Protein AF-A0A7S2YGN3-F1 (afdb_monomer)

Structure (mmCIF, N/CA/C/O backbone):
data_AF-A0A7S2YGN3-F1
#
_entry.id   AF-A0A7S2YGN3-F1
#
loop_
_atom_site.group_PDB
_atom_site.id
_atom_site.type_symbol
_atom_site.label_atom_id
_atom_site.label_alt_id
_atom_site.label_comp_id
_atom_site.label_asym_id
_atom_site.label_entity_id
_atom_site.label_seq_id
_atom_site.pdbx_PDB_ins_code
_atom_site.Cartn_x
_atom_site.Cartn_y
_atom_site.Cartn_z
_atom_site.occupancy
_atom_site.B_iso_or_equiv
_atom_site.auth_seq_id
_atom_site.auth_comp_id
_atom_site.auth_asym_id
_atom_site.auth_atom_id
_atom_site.pdbx_PDB_model_num
ATOM 1 N N . VAL A 1 1 ? -12.348 -3.917 -20.547 1.00 49.69 1 VAL A N 1
ATOM 2 C CA . VAL A 1 1 ? -13.803 -4.198 -20.369 1.00 49.69 1 VAL A CA 1
ATOM 3 C C . VAL A 1 1 ? -14.104 -5.498 -19.612 1.00 49.69 1 VAL A C 1
ATOM 5 O O . VAL A 1 1 ? -14.433 -5.389 -18.443 1.00 49.69 1 VAL A O 1
ATOM 8 N N . ARG A 1 2 ? -13.966 -6.714 -20.187 1.00 57.09 2 ARG A N 1
ATOM 9 C CA . ARG A 1 2 ? -14.368 -7.978 -19.503 1.00 57.09 2 ARG A CA 1
ATOM 10 C C . ARG A 1 2 ? -13.635 -8.269 -18.184 1.00 57.09 2 ARG A C 1
ATOM 12 O O . ARG A 1 2 ? -14.202 -8.920 -17.312 1.00 57.09 2 ARG A O 1
ATOM 19 N N . ASP A 1 3 ? -12.397 -7.802 -18.043 1.00 69.62 3 ASP A N 1
ATOM 20 C CA . ASP A 1 3 ? -11.590 -8.072 -16.850 1.00 69.62 3 ASP A CA 1
ATOM 21 C C . ASP A 1 3 ? -11.723 -6.995 -15.769 1.00 69.62 3 ASP A C 1
ATOM 23 O O . ASP A 1 3 ? -11.754 -7.339 -14.598 1.00 69.62 3 ASP A O 1
ATOM 27 N N . GLU A 1 4 ? -11.891 -5.721 -16.130 1.00 72.06 4 GLU A N 1
ATOM 28 C CA . GLU A 1 4 ? -12.180 -4.648 -15.161 1.00 72.06 4 GLU A CA 1
ATOM 29 C C . GLU A 1 4 ? -13.524 -4.868 -14.462 1.00 72.06 4 GLU A C 1
ATOM 31 O O . GLU A 1 4 ? -13.662 -4.622 -13.269 1.00 72.06 4 GLU A O 1
ATOM 36 N N . GLU A 1 5 ? -14.533 -5.330 -15.203 1.00 79.75 5 GLU A N 1
ATOM 37 C CA . GLU A 1 5 ? -15.853 -5.646 -14.653 1.00 79.75 5 GLU A CA 1
ATOM 38 C C . GLU A 1 5 ? -15.791 -6.873 -13.732 1.00 79.75 5 GLU A C 1
ATOM 40 O O . GLU A 1 5 ? -16.399 -6.888 -12.663 1.00 79.75 5 GLU A O 1
ATOM 45 N N . ARG A 1 6 ? -14.972 -7.873 -14.086 1.00 81.19 6 ARG A N 1
ATOM 46 C CA . ARG A 1 6 ? -14.673 -9.008 -13.204 1.00 81.19 6 ARG A CA 1
ATOM 47 C C . ARG A 1 6 ? -13.977 -8.547 -11.925 1.00 81.19 6 ARG A C 1
ATOM 49 O O . ARG A 1 6 ? -14.332 -9.016 -10.848 1.00 81.19 6 ARG A O 1
ATOM 56 N N . ASP A 1 7 ? -13.015 -7.640 -12.038 1.00 81.06 7 ASP A N 1
ATOM 57 C CA . ASP A 1 7 ? -12.242 -7.146 -10.902 1.00 81.06 7 ASP A CA 1
ATOM 58 C C . ASP A 1 7 ? -13.107 -6.300 -9.967 1.00 81.06 7 ASP A C 1
ATOM 60 O O . ASP A 1 7 ? -13.041 -6.497 -8.756 1.00 81.06 7 ASP A O 1
ATOM 64 N N . ARG A 1 8 ? -14.012 -5.480 -10.515 1.00 83.12 8 ARG A N 1
ATOM 65 C CA . ARG A 1 8 ? -15.053 -4.787 -9.739 1.00 83.12 8 ARG A CA 1
ATOM 66 C C . ARG A 1 8 ? -15.981 -5.755 -9.008 1.00 83.12 8 ARG A C 1
ATOM 68 O O . ARG A 1 8 ? -16.170 -5.618 -7.805 1.00 83.12 8 ARG A O 1
ATOM 75 N N . ASN A 1 9 ? -16.480 -6.793 -9.680 1.00 83.31 9 ASN A N 1
ATOM 76 C CA . ASN A 1 9 ? -17.343 -7.796 -9.041 1.00 83.31 9 ASN A CA 1
ATOM 77 C C . ASN A 1 9 ? -16.625 -8.552 -7.909 1.00 83.31 9 ASN A C 1
ATOM 79 O O . ASN A 1 9 ? -17.217 -8.831 -6.86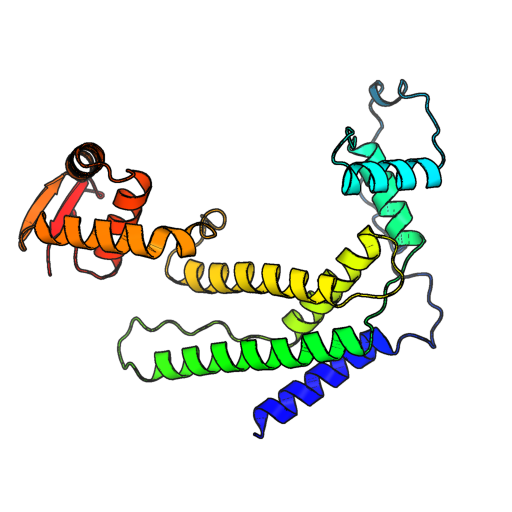6 1.00 83.31 9 ASN A O 1
ATOM 83 N N . ILE A 1 10 ? -15.337 -8.861 -8.088 1.00 84.00 10 ILE A N 1
ATOM 84 C CA . ILE A 1 10 ? -14.506 -9.461 -7.037 1.00 84.00 10 ILE A CA 1
ATOM 85 C C . ILE A 1 10 ? -14.358 -8.490 -5.862 1.00 84.00 10 ILE A C 1
ATOM 87 O O . ILE A 1 10 ? -14.531 -8.898 -4.713 1.00 84.00 10 ILE A O 1
ATOM 91 N N . CYS A 1 11 ? -14.067 -7.217 -6.133 1.00 80.25 11 CYS A N 1
ATOM 92 C CA . CYS A 1 11 ? -13.947 -6.195 -5.101 1.00 80.25 11 CYS A CA 1
ATOM 93 C C . CYS A 1 11 ? -15.247 -6.039 -4.311 1.00 80.25 11 CYS A C 1
ATOM 95 O O . CYS A 1 11 ? -15.213 -6.100 -3.085 1.00 80.25 11 CYS A O 1
ATOM 97 N N . GLN A 1 12 ? -16.387 -5.929 -4.992 1.00 82.88 12 GLN A N 1
ATOM 98 C CA . GLN A 1 12 ? -17.700 -5.856 -4.351 1.00 82.88 12 GLN A CA 1
ATOM 99 C C . GLN A 1 12 ? -17.977 -7.077 -3.473 1.00 82.88 12 GLN A C 1
ATOM 101 O O . GLN A 1 12 ? -18.475 -6.928 -2.359 1.00 82.88 12 GLN A O 1
ATOM 106 N N . HIS A 1 13 ? -17.604 -8.278 -3.923 1.00 83.75 13 HIS A N 1
ATOM 107 C CA . HIS A 1 13 ? -17.772 -9.491 -3.127 1.00 83.75 13 HIS A CA 1
ATOM 108 C C . HIS A 1 13 ? -16.906 -9.486 -1.859 1.00 83.75 13 HIS A C 1
ATOM 110 O O . HIS A 1 13 ? -17.419 -9.735 -0.768 1.00 83.75 13 HIS A O 1
ATOM 116 N N . VAL A 1 14 ? -15.611 -9.166 -1.976 1.00 81.56 14 VAL A N 1
ATOM 117 C CA . VAL A 1 14 ? -14.704 -9.103 -0.815 1.00 81.56 14 VAL A CA 1
ATOM 118 C C . VAL A 1 14 ? -15.143 -8.012 0.157 1.00 81.56 14 VAL A C 1
ATOM 120 O O . VAL A 1 14 ? -15.263 -8.269 1.352 1.00 81.56 14 VAL A O 1
ATOM 123 N N . MET A 1 15 ? -15.445 -6.811 -0.338 1.00 82.81 15 MET A N 1
ATOM 124 C CA . MET A 1 15 ? -15.899 -5.708 0.509 1.00 82.81 15 MET A CA 1
ATOM 125 C C . MET A 1 15 ? -17.248 -6.017 1.155 1.00 82.81 15 MET A C 1
ATOM 127 O O . MET A 1 15 ? -17.431 -5.709 2.325 1.00 82.81 15 MET A O 1
ATOM 131 N N . GLY A 1 16 ? -18.160 -6.699 0.457 1.00 77.31 16 GLY A N 1
ATOM 132 C CA . GLY A 1 16 ? -19.447 -7.128 1.006 1.00 77.31 16 GLY A CA 1
ATOM 133 C C . GLY A 1 16 ? -19.318 -7.992 2.264 1.00 77.31 16 GLY A C 1
ATOM 134 O O . GLY A 1 16 ? -20.118 -7.847 3.185 1.00 77.31 16 GLY A O 1
ATOM 135 N N . VAL A 1 17 ? -18.274 -8.822 2.368 1.00 81.44 17 VAL A N 1
ATOM 136 C CA . VAL A 1 17 ? -17.986 -9.601 3.589 1.00 81.44 17 VAL A CA 1
ATOM 137 C C . VAL A 1 17 ? -17.579 -8.694 4.756 1.00 81.44 17 VAL A C 1
ATOM 139 O O . VAL A 1 17 ? -17.990 -8.926 5.892 1.00 81.44 17 VAL A O 1
ATOM 142 N N . HIS A 1 18 ? -16.808 -7.644 4.476 1.00 77.88 18 HIS A N 1
ATOM 143 C CA . HIS A 1 18 ? -16.308 -6.699 5.479 1.00 77.88 18 HIS A CA 1
ATOM 144 C C . HIS A 1 18 ? -17.311 -5.585 5.830 1.00 77.88 18 HIS A C 1
ATOM 146 O O . HIS A 1 18 ? -17.265 -5.048 6.935 1.00 77.88 18 HIS A O 1
ATOM 152 N N . MET A 1 19 ? -18.252 -5.279 4.932 1.00 74.94 19 MET A N 1
ATOM 153 C CA . MET A 1 19 ? -19.355 -4.334 5.149 1.00 74.94 19 MET A CA 1
ATOM 154 C C . MET A 1 19 ? -20.587 -5.012 5.781 1.00 74.94 19 MET A C 1
ATOM 156 O O . MET A 1 19 ? -21.269 -4.415 6.607 1.00 74.94 19 MET A O 1
ATOM 160 N N . GLY A 1 20 ? -20.879 -6.270 5.421 1.00 54.53 20 GLY A N 1
ATOM 161 C CA . GLY A 1 20 ? -22.154 -6.948 5.698 1.00 54.53 20 GLY A CA 1
ATOM 162 C C . GLY A 1 20 ? -22.199 -7.892 6.906 1.00 54.53 20 GLY A C 1
ATOM 163 O O . GLY A 1 20 ? -23.225 -8.534 7.131 1.00 54.53 20 GLY A O 1
ATOM 164 N N . ALA A 1 21 ? -21.142 -8.003 7.717 1.00 53.72 21 ALA A N 1
ATOM 165 C CA . ALA A 1 21 ? -21.107 -8.874 8.905 1.00 53.72 21 ALA A CA 1
ATOM 166 C C . ALA A 1 21 ? -21.965 -8.359 10.093 1.00 53.72 21 ALA A C 1
ATOM 168 O O . ALA A 1 21 ? -21.557 -8.449 11.251 1.00 53.72 21 ALA A O 1
ATOM 169 N N . ALA A 1 22 ? -23.145 -7.805 9.806 1.00 43.66 22 ALA A N 1
ATOM 170 C CA . ALA A 1 22 ? -24.072 -7.195 10.756 1.00 43.66 22 ALA A CA 1
ATOM 171 C C . ALA A 1 22 ? -25.071 -8.186 11.399 1.00 43.66 22 ALA A C 1
ATOM 173 O O . ALA A 1 22 ? -25.792 -7.795 12.308 1.00 43.66 22 ALA A O 1
ATOM 174 N N . ALA A 1 23 ? -25.130 -9.459 10.982 1.00 40.12 23 ALA A N 1
ATOM 175 C CA . ALA A 1 23 ? -26.200 -10.376 11.422 1.00 40.12 23 ALA A CA 1
ATOM 176 C C . ALA A 1 23 ? -25.768 -11.556 12.314 1.00 40.12 23 ALA A C 1
ATOM 178 O O . ALA A 1 23 ? -26.623 -12.222 12.892 1.00 40.12 23 ALA A O 1
ATOM 179 N N . ALA A 1 24 ? -24.471 -11.829 12.472 1.00 36.88 24 ALA A N 1
ATOM 180 C CA . ALA A 1 24 ? -24.000 -12.888 13.363 1.00 36.88 24 ALA A CA 1
ATOM 181 C C . ALA A 1 24 ? -23.169 -12.268 14.482 1.00 36.88 24 ALA A C 1
ATOM 183 O O . ALA A 1 24 ? -21.963 -12.062 14.340 1.00 36.88 24 ALA A O 1
ATOM 184 N N . GLY A 1 25 ? -23.835 -11.964 15.597 1.00 40.69 25 GLY A N 1
ATOM 185 C CA . GLY A 1 25 ? -23.165 -11.737 16.868 1.00 40.69 25 GLY A CA 1
ATOM 186 C C . GLY A 1 25 ? -22.276 -12.938 17.170 1.00 40.69 25 GLY A C 1
ATOM 187 O O . GLY A 1 25 ? -22.752 -13.987 17.580 1.00 40.69 25 GLY A O 1
ATOM 188 N N . ASN A 1 26 ? -20.983 -12.797 16.907 1.00 34.47 26 ASN A N 1
ATOM 189 C CA . ASN A 1 26 ? -19.976 -13.761 17.313 1.00 34.47 26 ASN A CA 1
ATOM 190 C C . ASN A 1 26 ? -18.781 -12.989 17.867 1.00 34.47 26 ASN A C 1
ATOM 192 O O . ASN A 1 26 ? -17.671 -13.008 17.327 1.00 34.47 26 ASN A O 1
ATOM 196 N N . PHE A 1 27 ? -19.067 -12.271 18.952 1.00 40.75 27 PHE A N 1
ATOM 197 C CA . PHE A 1 27 ? -18.107 -11.920 19.987 1.00 40.75 27 PHE A CA 1
ATOM 198 C C . PHE A 1 27 ? -17.554 -13.239 20.539 1.00 40.75 27 PHE A C 1
ATOM 200 O O . PHE A 1 27 ? -18.138 -13.761 21.465 1.00 40.75 27 PHE A O 1
ATOM 207 N N . ASP A 1 28 ? -16.586 -13.856 19.844 1.00 37.31 28 ASP A N 1
ATOM 208 C CA . ASP A 1 28 ? -15.757 -14.993 20.300 1.00 37.31 28 ASP A CA 1
ATOM 209 C C . ASP A 1 28 ? -14.989 -15.623 19.120 1.00 37.31 28 ASP A C 1
ATOM 211 O O . ASP A 1 28 ? -15.278 -16.732 18.665 1.00 37.31 28 ASP A O 1
ATOM 215 N N . LYS A 1 29 ? -13.989 -14.922 18.568 1.00 41.06 29 LYS A N 1
ATOM 216 C CA . LYS A 1 29 ? -13.001 -15.555 17.659 1.00 41.06 29 LYS A CA 1
ATOM 217 C C . LYS A 1 29 ? -11.534 -15.257 17.975 1.00 41.06 29 LYS A C 1
ATOM 219 O O . LYS A 1 29 ? -10.667 -15.800 17.303 1.00 41.06 29 LYS A O 1
ATOM 224 N N . TYR A 1 30 ? -11.242 -14.489 19.026 1.00 40.25 30 TYR A N 1
ATOM 225 C CA . TYR A 1 30 ? -9.865 -14.262 19.494 1.00 40.25 30 TYR A CA 1
ATOM 226 C C . TYR A 1 30 ? -9.527 -14.956 20.819 1.00 40.25 30 TYR A C 1
ATOM 228 O O . TYR A 1 30 ? -8.424 -14.780 21.321 1.00 40.25 30 TYR A O 1
ATOM 236 N N . ASN A 1 31 ? -10.427 -15.788 21.350 1.00 41.09 31 ASN A N 1
ATOM 237 C CA . ASN A 1 31 ? -10.162 -16.615 22.526 1.00 41.09 31 ASN A CA 1
ATOM 238 C C . ASN A 1 31 ? -10.137 -18.109 22.162 1.00 41.09 31 ASN A C 1
ATOM 240 O O . ASN A 1 31 ? -10.936 -18.904 22.649 1.00 41.09 31 ASN A O 1
ATOM 244 N N . ARG A 1 32 ? -9.252 -18.497 21.237 1.00 36.19 32 ARG A N 1
ATOM 245 C CA . ARG A 1 32 ? -8.993 -19.913 20.943 1.00 36.19 32 ARG A CA 1
ATOM 246 C C . ARG A 1 32 ? -7.489 -20.185 21.000 1.00 36.19 32 ARG A C 1
ATOM 248 O O . ARG A 1 32 ? -6.811 -20.145 19.985 1.00 36.19 32 ARG A O 1
ATOM 255 N N . ASN A 1 33 ? -7.044 -20.469 22.224 1.00 34.72 33 ASN A N 1
ATOM 256 C CA . ASN A 1 33 ? -5.828 -21.182 22.621 1.00 34.72 33 ASN A CA 1
ATOM 257 C C . ASN A 1 33 ? -4.490 -20.732 22.010 1.00 34.72 33 ASN A C 1
ATOM 259 O O . ASN A 1 33 ? -4.044 -21.279 21.007 1.00 34.72 33 ASN A O 1
ATOM 263 N N . GLU A 1 34 ? -3.759 -19.907 22.760 1.00 35.59 34 GLU A N 1
ATOM 264 C CA . GLU A 1 34 ? -2.297 -20.011 22.840 1.00 35.59 34 GLU A CA 1
ATOM 265 C C . GLU A 1 34 ? -1.917 -20.585 24.207 1.00 35.59 34 GLU A C 1
ATOM 267 O O . GLU A 1 34 ? -1.537 -19.892 25.147 1.00 35.59 34 GLU A O 1
ATOM 272 N N . SER A 1 35 ? -2.023 -21.905 24.324 1.00 39.66 35 SER A N 1
ATOM 273 C CA . SER A 1 35 ? -1.251 -22.662 25.300 1.00 39.66 35 SER A CA 1
ATOM 274 C C . SER A 1 35 ? 0.208 -22.729 24.830 1.00 39.66 35 SER A C 1
ATOM 276 O O . SER A 1 35 ? 0.628 -23.774 24.342 1.00 39.66 35 SER A O 1
ATOM 278 N N . ASN A 1 36 ? 0.959 -21.622 24.909 1.00 35.81 36 ASN A N 1
ATOM 279 C CA . ASN A 1 36 ? 2.411 -21.654 25.123 1.00 35.81 36 ASN A CA 1
ATOM 280 C C . ASN A 1 36 ? 2.981 -20.257 25.409 1.00 35.81 36 ASN A C 1
ATOM 282 O O . ASN A 1 36 ? 2.924 -19.373 24.562 1.00 35.81 36 ASN A O 1
ATOM 286 N N . GLY A 1 37 ? 3.579 -20.088 26.589 1.00 31.33 37 GLY A N 1
ATOM 287 C CA . GLY A 1 37 ? 4.256 -18.856 26.997 1.00 31.33 37 GLY A CA 1
ATOM 288 C C . GLY A 1 37 ? 3.883 -18.411 28.406 1.00 31.33 37 GLY A C 1
ATOM 289 O O . GLY A 1 37 ? 3.420 -17.292 28.599 1.00 31.33 37 GLY A O 1
ATOM 290 N N . HIS A 1 38 ? 4.070 -19.282 29.400 1.00 35.22 38 HIS A N 1
ATOM 291 C CA . HIS A 1 38 ? 4.090 -18.867 30.801 1.00 35.22 38 HIS A CA 1
ATOM 292 C C . HIS A 1 38 ? 5.295 -17.934 31.006 1.00 35.22 38 HIS A C 1
ATOM 294 O O . HIS A 1 38 ? 6.413 -18.383 31.246 1.00 35.22 38 HIS A O 1
ATOM 300 N N . PHE A 1 39 ? 5.081 -16.631 30.822 1.00 42.91 39 PHE A N 1
ATOM 301 C CA . PHE A 1 39 ? 6.058 -15.603 31.152 1.00 42.91 39 PHE A CA 1
ATOM 302 C C . PHE A 1 39 ? 6.006 -15.391 32.666 1.00 42.91 39 PHE A C 1
ATOM 304 O O . PHE A 1 39 ? 5.072 -14.780 33.183 1.00 42.91 39 PHE A O 1
ATOM 311 N N . MET A 1 40 ? 6.983 -15.962 33.371 1.00 29.17 40 MET A N 1
ATOM 312 C CA . MET A 1 40 ? 7.247 -15.636 34.770 1.00 29.17 40 MET A CA 1
ATOM 313 C C . MET A 1 40 ? 7.610 -14.147 34.859 1.00 29.17 40 MET A C 1
ATOM 315 O O . MET A 1 40 ? 8.552 -13.733 34.179 1.00 29.17 40 MET A O 1
ATOM 319 N N . PRO A 1 41 ? 6.898 -13.333 35.656 1.00 38.88 41 PRO A N 1
ATOM 320 C CA . PRO A 1 41 ? 7.303 -11.957 35.891 1.00 38.88 41 PRO A CA 1
ATOM 321 C C . PRO A 1 41 ? 8.621 -11.981 36.667 1.00 38.88 41 PRO A C 1
ATOM 323 O O . PRO A 1 41 ? 8.707 -12.587 37.735 1.00 38.88 41 PRO A O 1
ATOM 326 N N . THR A 1 42 ? 9.659 -11.349 36.131 1.00 46.50 42 THR A N 1
ATOM 327 C CA . THR A 1 42 ? 10.868 -11.055 36.905 1.00 46.50 42 THR A CA 1
ATOM 328 C C . THR A 1 42 ? 10.564 -9.937 37.901 1.00 46.50 42 THR A C 1
ATOM 330 O O . THR A 1 42 ? 9.824 -9.012 37.576 1.00 46.50 42 THR A O 1
ATOM 333 N N . GLU A 1 43 ? 11.166 -9.997 39.090 1.00 40.09 43 GLU A N 1
ATOM 334 C CA . GLU A 1 43 ? 10.907 -9.143 40.268 1.00 40.09 43 GLU A CA 1
ATOM 335 C C . GLU A 1 43 ? 11.027 -7.615 40.052 1.00 40.09 43 GLU A C 1
ATOM 337 O O . GLU A 1 43 ? 10.717 -6.844 40.956 1.00 40.09 43 GLU A O 1
ATOM 342 N N . ASN A 1 44 ? 11.402 -7.149 38.857 1.00 43.31 44 ASN A N 1
ATOM 343 C CA . ASN A 1 44 ? 11.493 -5.728 38.515 1.00 43.31 44 ASN A CA 1
ATOM 344 C C . ASN A 1 44 ? 10.166 -5.077 38.072 1.00 43.31 44 ASN A C 1
ATOM 346 O O . ASN A 1 44 ? 10.118 -3.857 37.937 1.00 43.31 44 ASN A O 1
ATOM 350 N N . ASP A 1 45 ? 9.088 -5.847 37.885 1.00 45.66 45 ASP A N 1
ATOM 351 C CA . ASP A 1 45 ? 7.762 -5.313 37.515 1.00 45.66 45 ASP A CA 1
ATOM 352 C C . ASP A 1 45 ? 6.921 -4.853 38.731 1.00 45.66 45 ASP A C 1
ATOM 354 O O . ASP A 1 45 ? 5.803 -4.362 38.576 1.00 45.66 45 ASP A O 1
ATOM 358 N N . LEU A 1 46 ? 7.438 -5.003 39.958 1.00 43.12 46 LEU A N 1
ATOM 359 C CA . LEU A 1 46 ? 6.700 -4.739 41.202 1.00 43.12 46 LEU A CA 1
ATOM 360 C C . LEU A 1 46 ? 6.737 -3.277 41.680 1.00 43.12 46 LEU A C 1
ATOM 362 O O . LEU A 1 46 ? 6.137 -2.982 42.713 1.00 43.12 46 LEU A O 1
ATOM 366 N N . ASN A 1 47 ? 7.396 -2.361 40.958 1.00 42.84 47 ASN A N 1
ATOM 367 C CA . ASN A 1 47 ? 7.552 -0.973 41.417 1.00 42.84 47 ASN A CA 1
ATOM 368 C C . ASN A 1 47 ? 6.923 0.113 40.529 1.00 42.84 47 ASN A C 1
ATOM 370 O O . ASN A 1 47 ? 7.221 1.285 40.730 1.00 42.84 47 ASN A O 1
ATOM 374 N N . ASP A 1 48 ? 6.020 -0.227 39.606 1.00 45.19 48 ASP A N 1
ATOM 375 C CA . ASP A 1 48 ? 5.207 0.788 38.915 1.00 45.19 48 ASP A CA 1
ATOM 376 C C . ASP A 1 48 ? 3.782 0.795 39.487 1.00 45.19 48 ASP A C 1
ATOM 378 O O . ASP A 1 48 ? 2.809 0.282 38.924 1.00 45.19 48 ASP A O 1
ATOM 382 N N . SER A 1 49 ? 3.688 1.334 40.702 1.00 47.34 49 SER A N 1
ATOM 383 C CA . SER A 1 49 ? 2.452 1.590 41.432 1.00 47.34 49 SER A CA 1
ATOM 384 C C . SER A 1 49 ? 1.687 2.766 40.818 1.00 47.34 49 SER A C 1
ATOM 386 O O . SER A 1 49 ? 1.527 3.831 41.403 1.00 47.34 49 SER A O 1
ATOM 388 N N . ALA A 1 50 ? 1.126 2.545 39.636 1.00 45.16 50 ALA A N 1
ATOM 389 C CA . ALA A 1 50 ? -0.002 3.323 39.150 1.00 45.16 50 ALA A CA 1
ATOM 390 C C . ALA A 1 50 ? -0.924 2.389 38.370 1.00 45.16 50 ALA A C 1
ATOM 392 O O . ALA A 1 50 ? -0.784 2.180 37.165 1.00 45.16 50 ALA A O 1
ATOM 393 N N . ALA A 1 51 ? -1.898 1.812 39.074 1.00 44.81 51 ALA A N 1
ATOM 394 C CA . ALA A 1 51 ? -3.071 1.205 38.463 1.00 44.81 51 ALA A CA 1
ATOM 395 C C . ALA A 1 51 ? -3.918 2.306 37.795 1.00 44.81 51 ALA A C 1
ATOM 397 O O . ALA A 1 51 ? -4.999 2.653 38.260 1.00 44.81 51 ALA A O 1
ATOM 398 N N . ALA A 1 52 ? -3.397 2.897 36.720 1.00 55.75 52 ALA A N 1
ATOM 399 C CA . ALA A 1 52 ? -4.175 3.727 35.823 1.00 55.75 52 ALA A CA 1
ATOM 400 C C . ALA A 1 52 ? -5.237 2.828 35.178 1.00 55.75 52 ALA A C 1
ATOM 402 O O . ALA A 1 52 ? -4.932 1.720 34.720 1.00 55.75 52 ALA A O 1
ATOM 403 N N . SER A 1 53 ? -6.490 3.281 35.188 1.00 62.94 53 SER A N 1
ATOM 404 C CA . SER A 1 53 ? -7.587 2.576 34.531 1.00 62.94 53 SER A CA 1
ATOM 405 C C . SER A 1 53 ? -7.228 2.297 33.059 1.00 62.94 53 SER A C 1
ATOM 407 O O . SER A 1 53 ? -6.467 3.058 32.452 1.00 62.94 53 SER A O 1
ATOM 409 N N . PRO A 1 54 ? -7.763 1.227 32.442 1.00 60.31 54 PRO A N 1
ATOM 410 C CA . PRO A 1 54 ? -7.569 0.971 31.011 1.00 60.31 54 PRO A CA 1
ATOM 411 C C . PRO A 1 54 ? -7.917 2.189 30.137 1.00 60.31 54 PRO A C 1
ATOM 413 O O . PRO A 1 54 ? -7.285 2.413 29.108 1.00 60.31 54 PRO A O 1
ATOM 416 N N . GLU A 1 55 ? -8.868 3.006 30.596 1.00 64.19 55 GLU A N 1
ATOM 417 C CA . GLU A 1 55 ? -9.269 4.276 29.987 1.00 64.19 55 GLU A CA 1
ATOM 418 C C . GLU A 1 55 ? -8.182 5.355 30.093 1.00 64.19 55 GLU A C 1
ATOM 420 O O . GLU A 1 55 ? -7.861 5.978 29.088 1.00 64.19 55 GLU A O 1
ATOM 425 N N . ALA A 1 56 ? -7.534 5.517 31.251 1.00 64.00 56 ALA A N 1
ATOM 426 C CA . ALA A 1 56 ? -6.429 6.466 31.421 1.00 64.00 56 ALA A CA 1
ATOM 427 C C . ALA A 1 56 ? -5.188 6.079 30.593 1.00 64.00 56 ALA A C 1
ATOM 429 O O . ALA A 1 56 ? -4.449 6.938 30.110 1.00 64.00 56 ALA A O 1
ATOM 430 N N . ILE A 1 57 ? -4.966 4.777 30.381 1.00 66.50 57 ILE A N 1
ATOM 431 C CA . ILE A 1 57 ? -3.922 4.282 29.471 1.00 66.50 57 ILE A CA 1
ATOM 432 C C . ILE A 1 57 ? -4.265 4.626 28.018 1.00 66.50 57 ILE A C 1
ATOM 434 O O . ILE A 1 57 ? -3.382 5.041 27.267 1.00 66.50 57 ILE A O 1
ATOM 438 N N . ALA A 1 58 ? -5.532 4.473 27.624 1.00 65.31 58 ALA A N 1
ATOM 439 C CA . ALA A 1 58 ? -5.993 4.837 26.290 1.00 65.31 58 ALA A CA 1
ATOM 440 C C . ALA A 1 58 ? -5.907 6.346 26.039 1.00 65.31 58 ALA A C 1
ATOM 442 O O . ALA A 1 58 ? -5.457 6.761 24.972 1.00 65.31 58 ALA A O 1
ATOM 443 N N . GLU A 1 59 ? -6.261 7.154 27.035 1.00 66.62 59 GLU A N 1
ATOM 444 C CA . GLU A 1 59 ? -6.143 8.609 26.989 1.00 66.62 59 GLU A CA 1
ATOM 445 C C . GLU A 1 59 ? -4.679 9.048 26.864 1.00 66.62 59 GLU A C 1
ATOM 447 O O . GLU A 1 59 ? -4.349 9.863 26.003 1.00 66.62 59 GLU A O 1
ATOM 452 N N . ASN A 1 60 ? -3.766 8.451 27.640 1.00 66.06 60 ASN A N 1
ATOM 453 C CA . ASN A 1 60 ? -2.341 8.757 27.523 1.00 66.06 60 ASN A CA 1
ATOM 454 C C . ASN A 1 60 ? -1.756 8.286 26.180 1.00 66.06 60 ASN A C 1
ATOM 456 O O . ASN A 1 60 ? -0.965 9.005 25.582 1.00 66.06 60 ASN A O 1
ATOM 460 N N . ALA A 1 61 ? -2.168 7.124 25.661 1.00 65.44 61 ALA A N 1
ATOM 461 C CA . ALA A 1 61 ? -1.744 6.654 24.341 1.00 65.44 61 ALA A CA 1
ATOM 462 C C . ALA A 1 61 ? -2.233 7.572 23.211 1.00 65.44 61 ALA A C 1
ATOM 464 O O . ALA A 1 61 ? -1.464 7.893 22.305 1.00 65.44 61 ALA A O 1
ATOM 465 N N . LEU A 1 62 ? -3.478 8.048 23.293 1.00 65.38 62 LEU A N 1
ATOM 466 C CA . LEU A 1 62 ? -4.033 9.004 22.337 1.00 65.38 62 LEU A CA 1
ATOM 467 C C . LEU A 1 62 ? -3.336 10.369 22.434 1.00 65.38 62 LEU A C 1
ATOM 469 O O . LEU A 1 62 ? -3.051 10.991 21.410 1.00 65.38 62 LEU A O 1
ATOM 473 N N . ARG A 1 63 ? -3.002 10.815 23.650 1.00 63.34 63 ARG A N 1
ATOM 474 C CA . ARG A 1 63 ? -2.224 12.037 23.886 1.00 63.34 63 ARG A CA 1
ATOM 475 C C . ARG A 1 63 ? -0.823 11.925 23.287 1.00 63.34 63 ARG A C 1
ATOM 477 O O . ARG A 1 63 ? -0.452 12.773 22.490 1.00 63.34 63 ARG A O 1
ATOM 484 N N . VAL A 1 64 ? -0.091 10.842 23.555 1.00 66.50 64 VAL A N 1
ATOM 485 C CA . VAL A 1 64 ? 1.233 10.602 22.950 1.00 66.50 64 VAL A CA 1
ATOM 486 C C . VAL A 1 64 ? 1.145 10.561 21.420 1.00 66.50 64 VAL A C 1
ATOM 488 O O . VAL A 1 64 ? 1.990 11.142 20.745 1.00 66.50 64 VAL A O 1
ATOM 491 N N . ALA A 1 65 ? 0.102 9.944 20.857 1.00 59.00 65 ALA A N 1
ATOM 492 C CA . ALA A 1 65 ? -0.105 9.904 19.409 1.00 59.00 65 ALA A CA 1
ATOM 493 C C . ALA A 1 65 ? -0.428 11.278 18.786 1.00 59.00 65 ALA A C 1
ATOM 495 O O . ALA A 1 65 ? -0.143 11.485 17.608 1.00 59.00 65 ALA A O 1
ATOM 496 N N . THR A 1 66 ? -1.018 12.209 19.545 1.00 58.88 66 THR A N 1
ATOM 497 C CA . THR A 1 66 ? -1.455 13.527 19.044 1.00 58.88 66 THR A CA 1
ATOM 498 C C . THR A 1 66 ? -0.462 14.651 19.331 1.00 58.88 66 THR A C 1
ATOM 500 O O . THR A 1 66 ? -0.299 15.531 18.489 1.00 58.88 66 THR A O 1
ATOM 503 N N . THR A 1 67 ? 0.219 14.633 20.480 1.00 62.16 67 THR A N 1
ATOM 504 C CA . THR A 1 67 ? 1.173 15.678 20.889 1.00 62.16 67 THR A CA 1
ATOM 505 C C . THR A 1 67 ? 2.633 15.250 20.776 1.00 62.16 67 THR A C 1
ATOM 507 O O . THR A 1 67 ? 3.513 16.102 20.842 1.00 62.16 67 THR A O 1
ATOM 510 N N . GLY A 1 68 ? 2.919 13.954 20.601 1.00 57.28 68 GLY A N 1
ATOM 511 C CA . GLY A 1 68 ? 4.288 13.426 20.553 1.00 57.28 68 GLY A CA 1
ATOM 512 C C . GLY A 1 68 ? 5.025 13.462 21.898 1.00 57.28 68 GLY A C 1
ATOM 513 O O . GLY A 1 68 ? 6.198 13.104 21.962 1.00 57.28 68 GLY A O 1
ATOM 514 N N . GLU A 1 69 ? 4.353 13.878 22.974 1.00 51.03 69 GLU A N 1
ATOM 515 C CA . GLU A 1 69 ? 4.933 14.017 24.307 1.00 51.03 69 GLU A CA 1
ATOM 516 C C . GLU A 1 69 ? 4.525 12.844 25.208 1.00 51.03 69 GLU A C 1
ATOM 518 O O . GLU A 1 69 ? 3.378 12.744 25.651 1.00 51.03 69 GLU A O 1
ATOM 523 N N . GLY A 1 70 ? 5.489 11.971 25.511 1.00 59.12 70 GLY A N 1
ATOM 524 C CA . GLY A 1 70 ? 5.381 10.925 26.530 1.00 59.12 70 GLY A CA 1
ATOM 525 C C . GLY A 1 70 ? 6.052 9.609 26.131 1.00 59.12 70 GLY A C 1
ATOM 526 O O . GLY A 1 70 ? 6.144 9.263 24.956 1.00 59.12 70 GLY A O 1
ATOM 527 N N . GLU A 1 71 ? 6.519 8.858 27.128 1.00 59.72 71 GLU A N 1
ATOM 528 C CA . GLU A 1 71 ? 7.098 7.528 26.929 1.00 59.72 71 GLU A CA 1
ATOM 529 C C . GLU A 1 71 ? 5.999 6.459 26.996 1.00 59.72 71 GLU A C 1
ATOM 531 O O . GLU A 1 71 ? 5.364 6.240 28.030 1.00 59.72 71 GLU A O 1
ATOM 536 N N . LEU A 1 72 ? 5.769 5.763 25.880 1.00 69.06 72 LEU A N 1
ATOM 537 C CA . LEU A 1 72 ? 4.935 4.563 25.856 1.00 69.06 72 LEU A CA 1
ATOM 538 C C . LEU A 1 72 ? 5.789 3.351 26.228 1.00 69.06 72 LEU A C 1
ATOM 540 O O . LEU A 1 72 ? 6.425 2.732 25.376 1.00 69.06 72 LEU A O 1
ATOM 544 N N . ASN A 1 73 ? 5.784 2.994 27.512 1.00 82.56 73 ASN A N 1
ATOM 545 C CA . ASN A 1 73 ? 6.425 1.765 27.969 1.00 82.56 73 ASN A CA 1
ATOM 546 C C . ASN A 1 73 ? 5.754 0.529 27.322 1.00 82.56 73 ASN A C 1
ATOM 548 O O . ASN A 1 73 ? 4.535 0.484 27.113 1.00 82.56 73 ASN A O 1
ATOM 552 N N . VAL A 1 74 ? 6.542 -0.509 27.028 1.00 82.00 74 VAL A N 1
ATOM 553 C CA . VAL A 1 74 ? 6.090 -1.754 26.381 1.00 82.00 74 VAL A CA 1
ATOM 554 C C . VAL A 1 74 ? 4.904 -2.420 27.111 1.00 82.00 74 VAL A C 1
ATOM 556 O O . VAL A 1 74 ? 3.965 -2.848 26.431 1.00 82.00 74 VAL A O 1
ATOM 559 N N . PRO A 1 75 ? 4.856 -2.500 28.459 1.00 82.38 75 PRO A N 1
ATOM 560 C CA . PRO A 1 75 ? 3.703 -3.030 29.190 1.00 82.38 75 PRO A CA 1
ATOM 561 C C . PRO A 1 75 ? 2.423 -2.213 28.970 1.00 82.38 75 PRO A C 1
ATOM 563 O O . PRO A 1 75 ? 1.344 -2.787 28.814 1.00 82.38 75 PRO A O 1
ATOM 566 N N . THR A 1 76 ? 2.534 -0.886 28.900 1.00 80.75 76 THR A N 1
ATOM 567 C CA . THR A 1 76 ? 1.411 0.028 28.638 1.00 80.75 76 THR A CA 1
ATOM 568 C C . THR A 1 76 ? 0.863 -0.178 27.228 1.00 80.75 76 THR A C 1
ATOM 570 O O . THR A 1 76 ? -0.347 -0.309 27.047 1.00 80.75 76 THR A O 1
ATOM 573 N N . MET A 1 77 ? 1.749 -0.331 26.239 1.00 81.38 77 MET A N 1
ATOM 574 C CA . MET A 1 77 ? 1.358 -0.637 24.861 1.00 81.38 77 MET A CA 1
ATOM 575 C C . MET A 1 77 ? 0.652 -1.997 24.746 1.00 81.38 77 MET A C 1
ATOM 577 O O . MET A 1 77 ? -0.360 -2.103 24.055 1.00 81.38 77 MET A O 1
ATOM 581 N N . LYS A 1 78 ? 1.113 -3.032 25.466 1.00 84.19 78 LYS A N 1
ATOM 582 C CA . LYS A 1 78 ? 0.429 -4.341 25.508 1.00 84.19 78 LYS A CA 1
ATOM 583 C C . LYS A 1 78 ? -1.003 -4.222 26.043 1.00 84.19 78 LYS A C 1
ATOM 585 O O . LYS A 1 78 ? -1.920 -4.774 25.432 1.00 84.19 78 LYS A O 1
ATOM 590 N N . LYS A 1 79 ? -1.198 -3.484 27.143 1.00 86.31 79 LYS A N 1
ATOM 591 C CA . LYS A 1 79 ? -2.530 -3.221 27.721 1.00 86.31 79 LYS A CA 1
ATOM 592 C C . LYS A 1 79 ? -3.419 -2.452 26.739 1.00 86.31 79 LYS A C 1
ATOM 594 O O . LYS A 1 79 ? -4.570 -2.832 26.540 1.00 86.31 79 LYS A O 1
ATOM 599 N N . TYR A 1 80 ? -2.872 -1.436 26.071 1.00 84.62 80 TYR A N 1
ATOM 600 C CA . TYR A 1 80 ? -3.601 -0.653 25.072 1.00 84.62 80 TYR A CA 1
ATOM 601 C C . TYR A 1 80 ? -4.036 -1.499 23.866 1.00 84.62 80 TYR A C 1
ATOM 603 O O . TYR A 1 80 ? -5.201 -1.475 23.481 1.00 84.62 80 TYR A O 1
ATOM 611 N N . ILE A 1 81 ? -3.149 -2.342 23.326 1.00 86.69 81 ILE A N 1
ATOM 612 C CA . ILE A 1 81 ? -3.494 -3.250 22.220 1.00 86.69 81 ILE A CA 1
ATOM 613 C C . ILE A 1 81 ? -4.624 -4.206 22.624 1.00 86.69 81 ILE A C 1
ATOM 615 O O . ILE A 1 81 ? -5.539 -4.440 21.832 1.00 86.69 81 ILE A O 1
ATOM 619 N N . GLN A 1 82 ? -4.582 -4.765 23.839 1.00 87.25 82 GLN A N 1
ATOM 620 C CA . GLN A 1 82 ? -5.661 -5.620 24.345 1.00 87.25 82 GLN A CA 1
ATOM 621 C C . GLN A 1 82 ? -6.985 -4.856 24.459 1.00 87.25 82 GLN A C 1
ATOM 623 O O . GLN A 1 82 ? -8.020 -5.378 24.043 1.00 87.25 82 GLN A O 1
ATOM 628 N N . PHE A 1 83 ? -6.944 -3.614 24.946 1.00 87.12 83 PHE A N 1
ATOM 629 C CA . PHE A 1 83 ? -8.110 -2.738 25.042 1.00 87.12 83 PHE A CA 1
ATOM 630 C C . PHE A 1 83 ? -8.725 -2.430 23.664 1.00 87.12 83 PHE A C 1
ATOM 632 O O . PHE A 1 83 ? -9.917 -2.649 23.452 1.00 87.12 83 PHE A O 1
ATOM 639 N N . CYS A 1 84 ? -7.916 -2.029 22.678 1.00 86.25 84 CYS A N 1
ATOM 640 C CA . CYS A 1 84 ? -8.390 -1.771 21.312 1.00 86.25 84 CYS A CA 1
ATOM 641 C C . CYS A 1 84 ? -8.949 -3.032 20.626 1.00 86.25 84 CYS A C 1
ATOM 643 O O . CYS A 1 84 ? -9.856 -2.951 19.793 1.00 86.25 84 CYS A O 1
ATOM 645 N N . LYS A 1 85 ? -8.404 -4.216 20.940 1.00 84.88 85 LYS A N 1
ATOM 646 C CA . LYS A 1 85 ? -8.886 -5.498 20.400 1.00 84.88 85 LYS A CA 1
ATOM 647 C C . LYS A 1 85 ? -10.235 -5.920 20.980 1.00 84.88 85 LYS A C 1
ATOM 649 O O . LYS A 1 85 ? -11.034 -6.487 20.238 1.00 84.88 85 LYS A O 1
ATOM 654 N N . SER A 1 86 ? -10.484 -5.666 22.265 1.00 85.94 86 SER A N 1
ATOM 655 C CA . SER A 1 86 ? -11.730 -6.065 22.932 1.00 85.94 86 SER A CA 1
ATOM 656 C C . SER A 1 86 ? -12.878 -5.081 22.712 1.00 85.94 86 SER A C 1
ATOM 658 O O . SER A 1 86 ? -14.034 -5.500 22.688 1.00 85.94 86 SER A O 1
ATOM 660 N N . ARG A 1 87 ? -12.575 -3.785 22.560 1.00 83.06 87 ARG A N 1
ATOM 661 C CA . ARG A 1 87 ? -13.592 -2.727 22.569 1.00 83.06 87 ARG A CA 1
ATOM 662 C C . ARG A 1 87 ? -14.108 -2.331 21.191 1.00 83.06 87 ARG A C 1
ATOM 664 O O . ARG A 1 87 ? -15.285 -2.020 21.071 1.00 83.06 87 ARG A O 1
ATOM 671 N N . CYS A 1 88 ? -13.245 -2.342 20.182 1.00 84.31 88 CYS A N 1
ATOM 672 C CA . CYS A 1 88 ? -13.554 -1.807 18.860 1.00 84.31 88 CYS A CA 1
ATOM 673 C C . CYS A 1 88 ? -13.557 -2.930 17.814 1.00 84.31 88 CYS A C 1
ATOM 675 O O . CYS A 1 88 ? -12.799 -3.895 17.915 1.00 84.31 88 CYS A O 1
ATOM 677 N N . SER A 1 89 ? -14.407 -2.846 16.795 1.00 86.94 89 SER A N 1
ATOM 678 C CA . SER A 1 89 ? -14.382 -3.768 15.654 1.00 86.94 89 SER A CA 1
ATOM 679 C C . SER A 1 89 ? -14.748 -2.996 14.394 1.00 86.94 89 SER A C 1
ATOM 681 O O . SER A 1 89 ? -15.899 -3.067 13.964 1.00 86.94 89 SER A O 1
ATOM 683 N N . PRO A 1 90 ? -13.788 -2.243 13.826 1.00 89.94 90 PRO A N 1
ATOM 684 C CA . PRO A 1 90 ? -14.087 -1.305 12.766 1.00 89.94 90 PRO A CA 1
ATOM 685 C C . PRO A 1 90 ? -14.648 -2.000 11.535 1.00 89.94 90 PRO A C 1
ATOM 687 O O . PRO A 1 90 ? -14.357 -3.175 11.264 1.00 89.94 90 PRO A O 1
ATOM 690 N N . ARG A 1 91 ? -15.469 -1.260 10.798 1.00 88.00 91 ARG A N 1
ATOM 691 C CA . ARG A 1 91 ? -16.074 -1.705 9.544 1.00 88.00 91 ARG A CA 1
ATOM 692 C C . ARG A 1 91 ? -15.752 -0.741 8.421 1.00 88.00 91 ARG A C 1
ATOM 694 O O . ARG A 1 91 ? -15.565 0.455 8.635 1.00 88.00 91 ARG A O 1
ATOM 701 N N . LEU A 1 92 ? -15.668 -1.291 7.217 1.00 88.44 92 LEU A N 1
ATOM 702 C CA . LEU A 1 92 ? -15.427 -0.500 6.024 1.00 88.44 92 LEU A CA 1
ATOM 703 C C . LEU A 1 92 ? -16.679 0.320 5.698 1.00 88.44 92 LEU A C 1
ATOM 705 O O . 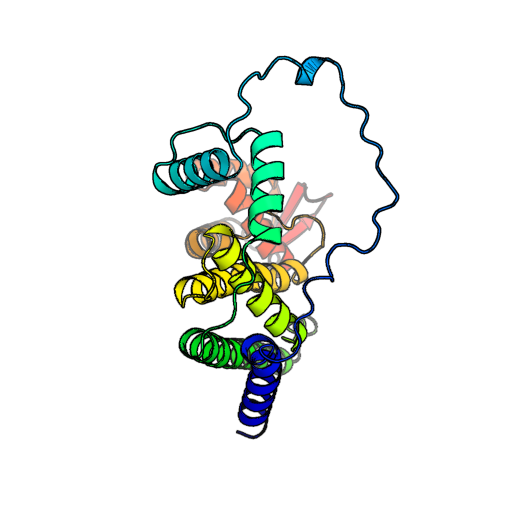LEU A 1 92 ? -17.757 -0.251 5.543 1.00 88.44 92 LEU A O 1
ATOM 709 N N . SER A 1 93 ? -16.530 1.639 5.589 1.00 89.94 93 SER A N 1
ATOM 710 C CA . SER A 1 93 ? -17.599 2.507 5.097 1.00 89.94 93 SER A CA 1
ATOM 711 C C . SER A 1 93 ? -17.778 2.351 3.588 1.00 89.94 93 SER A C 1
ATOM 713 O O . SER A 1 93 ? -16.838 1.996 2.870 1.00 89.94 93 SER A O 1
ATOM 715 N N . GLU A 1 94 ? -18.970 2.659 3.081 1.00 87.75 94 GLU A N 1
ATOM 716 C CA . GLU A 1 94 ? -19.254 2.602 1.641 1.00 87.75 94 GLU A CA 1
ATOM 717 C C . GLU A 1 94 ? -18.341 3.557 0.847 1.00 87.75 94 GLU A C 1
ATOM 719 O O . GLU A 1 94 ? -17.797 3.206 -0.202 1.00 87.75 94 GLU A O 1
ATOM 724 N N . GLU A 1 95 ? -18.089 4.750 1.394 1.00 88.81 95 GLU A N 1
ATOM 725 C CA . GLU A 1 95 ? -17.187 5.745 0.807 1.00 88.81 95 GLU A CA 1
ATOM 726 C C . GLU A 1 95 ? -15.748 5.212 0.700 1.00 88.81 95 GLU A C 1
ATOM 728 O O . GLU A 1 95 ? -15.121 5.299 -0.362 1.00 88.81 95 GLU A O 1
ATOM 733 N N . SER A 1 96 ? -15.238 4.614 1.779 1.00 89.56 96 SER A N 1
ATOM 734 C CA . SER A 1 96 ? -13.904 4.011 1.832 1.00 89.56 96 SER A CA 1
ATOM 735 C C . SER A 1 96 ? -13.785 2.797 0.906 1.00 89.56 96 SER A C 1
ATOM 737 O O . SER A 1 96 ? -12.751 2.624 0.255 1.00 89.56 96 SER A O 1
ATOM 739 N N . GLY A 1 97 ? -14.845 1.991 0.789 1.00 88.94 97 GLY A N 1
ATOM 740 C CA . GLY A 1 97 ? -14.915 0.858 -0.135 1.00 88.94 97 GLY A CA 1
ATOM 741 C C . GLY A 1 97 ? -14.794 1.279 -1.599 1.00 88.94 97 GLY A C 1
ATOM 742 O O . GLY A 1 97 ? -13.949 0.755 -2.326 1.00 88.94 97 GLY A O 1
ATOM 743 N N . ASN A 1 98 ? -15.535 2.308 -2.013 1.00 89.75 98 ASN A N 1
ATOM 744 C CA . ASN A 1 98 ? -15.467 2.842 -3.380 1.00 89.75 98 ASN A CA 1
ATOM 745 C C . ASN A 1 98 ? -14.065 3.379 -3.731 1.00 89.75 98 ASN A C 1
ATOM 747 O O . ASN A 1 98 ? -13.552 3.190 -4.844 1.00 89.75 98 ASN A O 1
ATOM 751 N N . VAL A 1 99 ? -13.405 4.037 -2.771 1.00 90.44 99 VAL A N 1
ATOM 752 C CA . VAL A 1 99 ? -12.020 4.506 -2.937 1.00 90.44 99 VAL A CA 1
ATOM 753 C C . VAL A 1 99 ? -11.061 3.323 -3.075 1.00 90.44 99 VAL A C 1
ATOM 755 O O . VAL A 1 99 ? -10.180 3.352 -3.939 1.00 90.44 99 VAL A O 1
ATOM 758 N N . LEU A 1 100 ? -11.231 2.275 -2.271 1.00 90.19 100 LEU A N 1
ATOM 759 C CA . LEU A 1 100 ? -10.389 1.086 -2.335 1.00 90.19 100 LEU A CA 1
ATOM 760 C C . LEU A 1 100 ? -10.562 0.333 -3.664 1.00 90.19 100 LEU A C 1
ATOM 762 O O . LEU A 1 100 ? -9.561 0.000 -4.299 1.00 90.19 100 LEU A O 1
ATOM 766 N N . GLU A 1 101 ? -11.800 0.128 -4.120 1.00 89.38 101 GLU A N 1
ATOM 767 C CA . GLU A 1 101 ? -12.123 -0.535 -5.392 1.00 89.38 101 GLU A CA 1
ATOM 768 C C . GLU A 1 101 ? -11.490 0.191 -6.579 1.00 89.38 101 GLU A C 1
ATOM 770 O O . GLU A 1 101 ? -10.739 -0.403 -7.356 1.00 89.38 101 GLU A O 1
ATOM 775 N N . SER A 1 102 ? -11.740 1.497 -6.685 1.00 89.75 102 SER A N 1
ATOM 776 C CA . SER A 1 102 ? -11.243 2.314 -7.795 1.00 89.75 102 SER A CA 1
ATOM 777 C C . SER A 1 102 ? -9.716 2.416 -7.838 1.00 89.75 102 SER A C 1
ATOM 779 O O . SER A 1 102 ? -9.144 2.566 -8.917 1.00 89.75 102 SER A O 1
ATOM 781 N N . ASN A 1 103 ? -9.034 2.349 -6.691 1.00 88.75 103 ASN A N 1
ATOM 782 C CA . ASN A 1 103 ? -7.573 2.317 -6.650 1.00 88.75 103 ASN A CA 1
ATOM 783 C C . ASN A 1 103 ? -7.019 0.918 -6.935 1.00 88.75 103 ASN A C 1
ATOM 785 O O . ASN A 1 103 ? -6.007 0.802 -7.623 1.00 88.75 103 ASN A O 1
ATOM 789 N N . TYR A 1 104 ? -7.662 -0.137 -6.436 1.00 86.62 104 TYR A N 1
ATOM 790 C CA . TYR A 1 104 ? -7.217 -1.511 -6.651 1.00 86.62 104 TYR A CA 1
ATOM 791 C C . TYR A 1 104 ? -7.257 -1.903 -8.132 1.00 86.62 104 TYR A C 1
ATOM 793 O O . TYR A 1 104 ? -6.272 -2.445 -8.639 1.00 86.62 104 TYR A O 1
ATOM 801 N N . THR A 1 105 ? -8.347 -1.583 -8.839 1.00 87.44 105 THR A N 1
ATOM 802 C CA . THR A 1 105 ? -8.470 -1.860 -10.282 1.00 87.44 105 THR A CA 1
ATOM 803 C C . THR A 1 105 ? -7.373 -1.154 -11.074 1.00 87.44 105 THR A C 1
ATOM 805 O O . THR A 1 105 ? -6.658 -1.809 -11.827 1.00 87.44 105 THR A O 1
ATOM 808 N N . LYS A 1 106 ? -7.135 0.137 -10.803 1.00 87.06 106 LYS A N 1
ATOM 809 C CA . LYS A 1 106 ? -6.043 0.911 -11.420 1.00 87.06 106 LYS A CA 1
ATOM 810 C C . LYS A 1 106 ? -4.676 0.268 -11.204 1.00 87.06 106 LYS A C 1
ATOM 812 O O . LYS A 1 106 ? -3.935 0.076 -12.159 1.00 87.06 106 LYS A O 1
ATOM 817 N N . ILE A 1 107 ? -4.339 -0.095 -9.963 1.00 84.56 107 ILE A N 1
ATOM 818 C CA . ILE A 1 107 ? -3.029 -0.696 -9.668 1.00 84.56 107 ILE A CA 1
ATOM 819 C C . ILE A 1 107 ? -2.884 -2.044 -10.393 1.00 84.56 107 ILE A C 1
ATOM 821 O O . ILE A 1 107 ? -1.815 -2.358 -10.920 1.00 84.56 107 ILE A O 1
ATOM 825 N N . ARG A 1 108 ? -3.949 -2.849 -10.444 1.00 85.12 108 ARG A N 1
ATOM 826 C CA . ARG A 1 108 ? -3.929 -4.142 -11.132 1.00 85.12 108 ARG A CA 1
ATOM 827 C C . ARG A 1 108 ? -3.810 -3.995 -12.652 1.00 85.12 108 ARG A C 1
ATOM 829 O O . ARG A 1 108 ? -3.079 -4.775 -13.269 1.00 85.12 108 ARG A O 1
ATOM 836 N N . ASP A 1 109 ? -4.467 -2.999 -13.237 1.00 84.31 109 ASP A N 1
ATOM 837 C CA . ASP A 1 109 ? -4.343 -2.668 -14.658 1.00 84.31 109 ASP A CA 1
ATOM 838 C C . ASP A 1 109 ? -2.931 -2.177 -14.996 1.00 84.31 109 ASP A C 1
ATOM 840 O O . ASP A 1 109 ? -2.330 -2.672 -15.951 1.00 84.31 109 ASP A O 1
ATOM 844 N N . ASP A 1 110 ? -2.348 -1.305 -14.170 1.00 82.19 110 ASP A N 1
ATOM 845 C CA . ASP A 1 110 ? -0.975 -0.816 -14.337 1.00 82.19 110 ASP A CA 1
ATOM 846 C C . ASP A 1 110 ? 0.049 -1.961 -14.313 1.00 82.19 110 ASP A C 1
ATOM 848 O O . ASP A 1 110 ? 0.951 -2.027 -15.154 1.00 82.19 110 ASP A O 1
ATOM 852 N N . VAL A 1 111 ? -0.077 -2.890 -13.356 1.00 79.38 111 VAL A N 1
ATOM 853 C CA . VAL A 1 111 ? 0.808 -4.065 -13.264 1.00 79.38 111 VAL A CA 1
ATOM 854 C C . VAL A 1 111 ? 0.643 -4.967 -14.484 1.00 79.38 111 VAL A C 1
ATOM 856 O O . VAL A 1 111 ? 1.637 -5.442 -15.035 1.00 79.38 111 VAL A O 1
ATOM 859 N N . ARG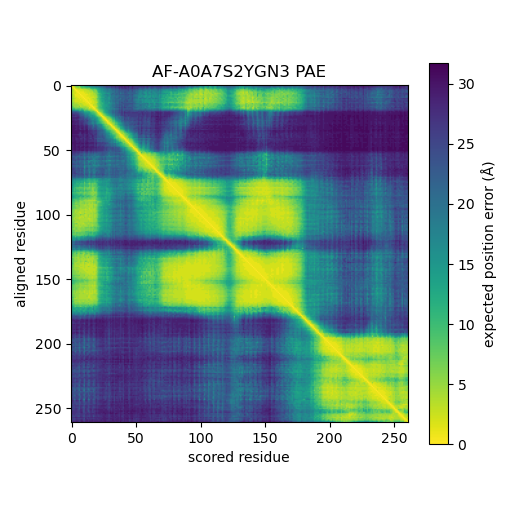 A 1 112 ? -0.590 -5.159 -14.960 1.00 79.00 112 ARG A N 1
ATOM 860 C CA . ARG A 1 112 ? -0.865 -5.948 -16.164 1.00 79.00 112 ARG A CA 1
ATOM 861 C C . ARG A 1 112 ? -0.261 -5.310 -17.413 1.00 79.00 112 ARG A C 1
ATOM 863 O O . ARG A 1 112 ? 0.364 -6.010 -18.205 1.00 79.00 112 ARG A O 1
ATOM 870 N N . GLN A 1 113 ? -0.413 -3.999 -17.589 1.00 78.75 113 GLN A N 1
ATOM 871 C CA . GLN A 1 113 ? 0.183 -3.279 -18.717 1.00 78.75 113 GLN A CA 1
ATOM 872 C C . GLN A 1 113 ? 1.709 -3.391 -18.703 1.00 78.75 113 GLN A C 1
ATOM 874 O O . GLN A 1 113 ? 2.309 -3.666 -19.742 1.00 78.75 113 GLN A O 1
ATOM 879 N N . LYS A 1 114 ? 2.336 -3.262 -17.527 1.00 75.69 114 LYS A N 1
ATOM 880 C CA . LYS A 1 114 ? 3.783 -3.470 -17.365 1.00 75.69 114 LYS A CA 1
ATOM 881 C C . LYS A 1 114 ? 4.202 -4.900 -17.706 1.00 75.69 114 LYS A C 1
ATOM 883 O O . LYS A 1 114 ? 5.197 -5.076 -18.400 1.00 75.69 114 LYS A O 1
ATOM 888 N N . ALA A 1 115 ? 3.424 -5.902 -17.295 1.00 72.62 115 ALA A N 1
ATOM 889 C CA . ALA A 1 115 ? 3.679 -7.301 -17.639 1.00 72.62 115 ALA A CA 1
ATOM 890 C C . ALA A 1 115 ? 3.600 -7.562 -19.158 1.00 72.62 115 ALA A C 1
ATOM 892 O O . ALA A 1 115 ? 4.439 -8.273 -19.705 1.00 72.62 115 ALA A O 1
ATOM 893 N N . ILE A 1 116 ? 2.627 -6.960 -19.854 1.00 72.75 116 ILE A N 1
ATOM 894 C CA . ILE A 1 116 ? 2.475 -7.084 -21.316 1.00 72.75 116 ILE A CA 1
ATOM 895 C C . ILE A 1 116 ? 3.602 -6.344 -22.055 1.00 72.75 116 ILE A C 1
ATOM 897 O O . ILE A 1 116 ? 4.162 -6.854 -23.023 1.00 72.75 116 ILE A O 1
ATOM 901 N N . ALA A 1 117 ? 3.968 -5.144 -21.597 1.00 68.56 117 ALA A N 1
ATOM 902 C CA . ALA A 1 117 ? 5.074 -4.383 -22.177 1.00 68.56 117 ALA A CA 1
ATOM 903 C C . ALA A 1 117 ? 6.427 -5.097 -22.006 1.00 68.56 117 ALA A C 1
ATOM 905 O O . ALA A 1 117 ? 7.302 -4.976 -22.865 1.00 68.56 117 ALA A O 1
ATOM 906 N N . ALA A 1 118 ? 6.581 -5.852 -20.915 1.00 64.56 118 ALA A N 1
ATOM 907 C CA . ALA A 1 118 ? 7.730 -6.709 -20.669 1.00 64.56 118 ALA A CA 1
ATOM 908 C C . ALA A 1 118 ? 7.760 -7.924 -21.616 1.00 64.56 118 ALA A C 1
ATOM 910 O O . ALA A 1 118 ? 8.789 -8.194 -22.228 1.00 64.56 118 ALA A O 1
ATOM 911 N N . SER A 1 119 ? 6.633 -8.614 -21.818 1.00 60.06 119 SER A N 1
ATOM 912 C CA . SER A 1 119 ? 6.580 -9.813 -22.672 1.00 60.06 119 SER A CA 1
ATOM 913 C C . SER A 1 119 ? 6.733 -9.536 -24.176 1.00 60.06 119 SER A C 1
ATOM 915 O O . SER A 1 119 ? 7.099 -10.435 -24.930 1.00 60.06 119 SER A O 1
ATOM 917 N N . GLY A 1 120 ? 6.501 -8.296 -24.624 1.00 55.75 120 GLY A N 1
ATOM 918 C CA . GLY A 1 120 ? 6.739 -7.862 -26.007 1.00 55.75 120 GLY A CA 1
ATOM 919 C C . GLY A 1 120 ? 8.213 -7.624 -26.369 1.00 55.75 120 GLY A C 1
ATOM 920 O O . GLY A 1 120 ? 8.524 -7.415 -27.542 1.00 55.75 120 GLY A O 1
ATOM 921 N N . ARG A 1 121 ? 9.132 -7.648 -25.393 1.00 54.81 121 ARG A N 1
ATOM 922 C CA . ARG A 1 121 ? 10.580 -7.579 -25.629 1.00 54.81 121 ARG A CA 1
ATOM 923 C C . ARG A 1 121 ? 11.131 -9.002 -25.603 1.00 54.81 121 ARG A C 1
ATOM 925 O O . ARG A 1 121 ? 11.329 -9.576 -24.542 1.00 54.81 121 ARG A O 1
ATOM 932 N N . SER A 1 122 ? 11.365 -9.579 -26.780 1.00 44.88 122 SER A N 1
ATOM 933 C CA . SER A 1 122 ? 11.971 -10.907 -26.975 1.00 44.88 122 SER A CA 1
ATOM 934 C C . SER A 1 122 ? 13.464 -10.928 -26.601 1.00 44.88 122 SER A C 1
ATOM 936 O O . SER A 1 122 ? 14.319 -11.221 -27.432 1.00 44.88 122 SER A O 1
ATOM 938 N N . GLY A 1 123 ? 13.781 -10.558 -25.362 1.00 44.16 123 GLY A N 1
ATOM 939 C CA . GLY A 1 123 ? 15.106 -10.628 -24.764 1.00 44.16 123 GLY A CA 1
ATOM 940 C C . GLY A 1 123 ? 15.000 -11.296 -23.397 1.00 44.16 123 GLY A C 1
ATOM 941 O O . GLY A 1 123 ? 14.121 -10.957 -22.606 1.00 44.16 123 GLY A O 1
ATOM 942 N N . GLU A 1 124 ? 15.896 -12.247 -23.165 1.00 49.94 124 GLU A N 1
ATOM 943 C CA . GLU A 1 124 ? 15.989 -13.220 -22.064 1.00 49.94 124 GLU A CA 1
ATOM 944 C C . GLU A 1 124 ? 15.953 -12.626 -20.635 1.00 49.94 124 GLU A C 1
ATOM 946 O O . GLU A 1 124 ? 15.761 -13.361 -19.674 1.00 49.94 124 GLU A O 1
ATOM 951 N N . ASP A 1 125 ? 16.016 -11.297 -20.497 1.00 50.94 125 ASP A N 1
ATOM 952 C CA . ASP A 1 125 ? 16.102 -10.573 -19.220 1.00 50.94 125 ASP A CA 1
ATOM 953 C C . ASP A 1 125 ? 14.796 -9.886 -18.771 1.00 50.94 125 ASP A C 1
ATOM 955 O O . ASP A 1 125 ? 14.785 -9.148 -17.784 1.00 50.94 125 ASP A O 1
ATOM 959 N N . THR A 1 126 ? 13.674 -10.067 -19.479 1.00 51.09 126 THR A N 1
ATOM 960 C CA . THR A 1 126 ? 12.431 -9.351 -19.130 1.00 51.09 126 THR A CA 1
ATOM 961 C C . THR A 1 126 ? 11.584 -10.145 -18.130 1.00 51.09 126 THR A C 1
ATOM 963 O O . THR A 1 126 ? 10.657 -10.870 -18.491 1.00 51.09 126 THR A O 1
ATOM 966 N N . GLN A 1 127 ? 11.946 -10.028 -16.851 1.00 55.84 127 GLN A N 1
ATOM 967 C CA . GLN A 1 127 ? 11.340 -10.749 -15.727 1.00 55.84 127 GLN A CA 1
ATOM 968 C C . GLN A 1 127 ? 9.850 -10.390 -15.543 1.00 55.84 127 GLN A C 1
ATOM 970 O O . GLN A 1 127 ? 9.442 -9.230 -15.644 1.00 55.84 127 GLN A O 1
ATOM 975 N N . ALA A 1 128 ? 9.016 -11.405 -15.303 1.00 58.34 128 ALA A N 1
ATOM 976 C CA . ALA A 1 128 ? 7.564 -11.263 -15.228 1.00 58.34 128 ALA A CA 1
ATOM 977 C C . ALA A 1 128 ? 7.134 -10.467 -13.983 1.00 58.34 128 ALA A C 1
ATOM 979 O O . ALA A 1 128 ? 7.461 -10.836 -12.859 1.00 58.34 128 ALA A O 1
ATOM 980 N N . ALA A 1 129 ? 6.350 -9.400 -14.170 1.00 66.25 129 ALA A N 1
ATOM 981 C CA . ALA A 1 129 ? 5.787 -8.639 -13.056 1.00 66.25 129 ALA A CA 1
ATOM 982 C C . ALA A 1 129 ? 4.874 -9.524 -12.186 1.00 66.25 129 ALA A C 1
ATOM 984 O O . ALA A 1 129 ? 4.011 -10.237 -12.708 1.00 66.25 129 ALA A O 1
ATOM 985 N N . ILE A 1 130 ? 5.037 -9.451 -10.860 1.00 72.75 130 ILE A N 1
ATOM 986 C CA . ILE A 1 130 ? 4.258 -10.254 -9.909 1.00 72.75 130 ILE A CA 1
ATOM 987 C C . ILE A 1 130 ? 2.777 -9.843 -9.996 1.00 72.75 130 ILE A C 1
ATOM 989 O O . ILE A 1 130 ? 2.453 -8.668 -9.790 1.00 72.75 130 ILE A O 1
ATOM 993 N N . PRO A 1 131 ? 1.853 -10.777 -10.286 1.00 74.50 131 PRO A N 1
ATOM 994 C CA . PRO A 1 131 ? 0.445 -10.447 -10.447 1.00 74.50 131 PRO A CA 1
ATOM 995 C C . PRO A 1 131 ? -0.201 -10.056 -9.114 1.00 74.50 131 PRO A C 1
ATOM 997 O O . PRO A 1 131 ? 0.048 -10.667 -8.072 1.00 74.50 131 PRO A O 1
ATOM 1000 N N . ILE A 1 132 ? -1.097 -9.068 -9.165 1.00 82.44 132 ILE A N 1
ATOM 1001 C CA . ILE A 1 132 ? -1.879 -8.643 -8.001 1.00 82.44 132 ILE A CA 1
ATOM 1002 C C . ILE A 1 132 ? -3.090 -9.557 -7.814 1.00 82.44 132 ILE A C 1
ATOM 1004 O O . ILE A 1 132 ? -3.860 -9.785 -8.747 1.00 82.44 132 ILE A O 1
ATOM 1008 N N . THR A 1 133 ? -3.269 -10.073 -6.597 1.00 85.56 133 THR A N 1
ATOM 1009 C CA . THR A 1 133 ? -4.290 -11.081 -6.262 1.00 85.56 133 THR A CA 1
ATOM 1010 C C . THR A 1 133 ? -5.392 -10.524 -5.363 1.00 85.56 133 THR A C 1
ATOM 10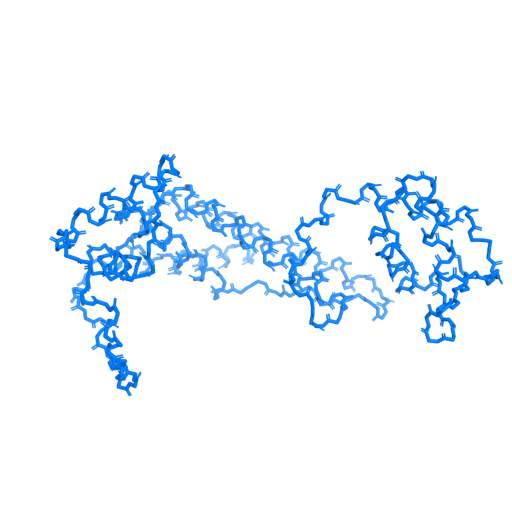12 O O . THR A 1 133 ? -5.272 -9.451 -4.771 1.00 85.56 133 THR A O 1
ATOM 1015 N N . VAL A 1 134 ? -6.479 -11.282 -5.222 1.00 86.1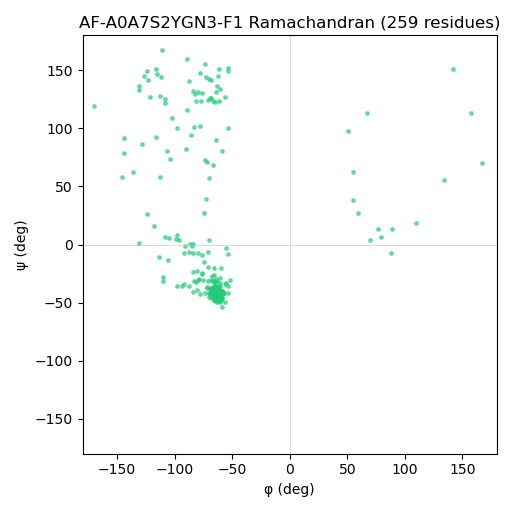9 134 VAL A N 1
ATOM 1016 C CA . VAL A 1 134 ? -7.609 -10.943 -4.337 1.00 86.19 134 VAL A CA 1
ATOM 1017 C C . VAL A 1 134 ? -7.209 -10.975 -2.859 1.00 86.19 134 VAL A C 1
ATOM 1019 O O . VAL A 1 134 ? -7.686 -10.171 -2.067 1.00 86.19 134 VAL A O 1
ATOM 1022 N N . ARG A 1 135 ? -6.260 -11.841 -2.480 1.00 86.25 135 ARG A N 1
ATOM 1023 C CA . ARG A 1 135 ? -5.719 -11.889 -1.111 1.00 86.25 135 ARG A CA 1
ATOM 1024 C C . ARG A 1 135 ? -5.067 -10.563 -0.709 1.00 86.25 135 ARG A C 1
ATOM 1026 O O . ARG A 1 135 ? -5.122 -10.181 0.453 1.00 86.25 135 ARG A O 1
ATOM 1033 N N . GLN A 1 136 ? -4.455 -9.855 -1.656 1.00 87.12 136 GLN A N 1
ATOM 1034 C CA . GLN A 1 136 ? -3.862 -8.545 -1.380 1.00 87.12 136 GLN A CA 1
ATOM 1035 C C . GLN A 1 136 ? -4.930 -7.474 -1.143 1.00 87.12 136 GLN A C 1
ATOM 1037 O O . GLN A 1 136 ? -4.715 -6.590 -0.320 1.00 87.12 136 GLN A O 1
ATOM 1042 N N . LEU A 1 137 ? -6.095 -7.583 -1.791 1.00 88.88 137 LEU A N 1
ATOM 1043 C CA . LEU A 1 137 ? -7.239 -6.725 -1.487 1.00 88.88 137 LEU A CA 1
ATOM 1044 C C . LEU A 1 137 ? -7.754 -6.973 -0.062 1.00 88.88 137 LEU A C 1
ATOM 1046 O O . LEU A 1 137 ? -7.960 -6.022 0.682 1.00 88.88 137 LEU A O 1
ATOM 1050 N N . GLU A 1 138 ? -7.895 -8.235 0.348 1.00 89.62 138 GLU A N 1
ATOM 1051 C CA . GLU A 1 138 ? -8.272 -8.579 1.728 1.00 89.62 138 GLU A CA 1
ATOM 1052 C C . GLU A 1 138 ? -7.247 -8.043 2.745 1.00 89.62 138 GLU A C 1
ATOM 1054 O O . GLU A 1 138 ? -7.608 -7.503 3.790 1.00 89.62 138 GLU A O 1
ATOM 1059 N N . ALA A 1 139 ? -5.954 -8.142 2.423 1.00 90.44 139 ALA A N 1
ATOM 1060 C CA . ALA A 1 139 ? -4.895 -7.584 3.256 1.00 90.44 139 ALA A CA 1
ATOM 1061 C C . ALA A 1 139 ? -5.000 -6.054 3.380 1.00 90.44 139 ALA A C 1
ATOM 1063 O O . ALA A 1 139 ? -4.843 -5.533 4.481 1.00 90.44 139 ALA A O 1
ATOM 1064 N N . LEU A 1 140 ? -5.312 -5.342 2.290 1.00 91.44 140 LEU A N 1
ATOM 1065 C CA . LEU A 1 140 ? -5.545 -3.894 2.314 1.00 91.44 140 LEU A CA 1
ATOM 1066 C C . LEU A 1 140 ? -6.700 -3.523 3.248 1.00 91.44 140 LEU A C 1
ATOM 1068 O O . LEU A 1 140 ? -6.532 -2.639 4.084 1.00 91.44 140 LEU A O 1
ATOM 1072 N N . VAL A 1 141 ? -7.826 -4.241 3.165 1.00 91.75 141 VAL A N 1
ATOM 1073 C CA . VAL A 1 141 ? -8.972 -4.021 4.063 1.00 91.75 141 VAL A CA 1
ATOM 1074 C C . VAL A 1 141 ? -8.563 -4.212 5.526 1.00 91.75 141 VAL A C 1
ATOM 1076 O O . VAL A 1 141 ? -8.828 -3.345 6.356 1.00 91.75 141 VAL A O 1
ATOM 1079 N N . ARG A 1 142 ? -7.834 -5.290 5.842 1.00 92.25 142 ARG A N 1
ATOM 1080 C CA . ARG A 1 142 ? -7.349 -5.558 7.209 1.00 92.25 142 ARG A CA 1
ATOM 1081 C C . ARG A 1 142 ? -6.393 -4.481 7.729 1.00 92.25 142 ARG A C 1
ATOM 1083 O O . ARG A 1 142 ? -6.413 -4.179 8.924 1.00 92.25 142 ARG A O 1
ATOM 1090 N N . ILE A 1 143 ? -5.545 -3.913 6.868 1.00 92.94 143 ILE A N 1
ATOM 1091 C CA . ILE A 1 143 ? -4.658 -2.800 7.243 1.00 92.94 143 ILE A CA 1
ATOM 1092 C C . ILE A 1 143 ? -5.496 -1.561 7.569 1.00 92.94 143 ILE A C 1
ATOM 1094 O O . ILE A 1 143 ? -5.298 -0.969 8.628 1.00 92.94 143 ILE A O 1
ATOM 1098 N N . SER A 1 144 ? -6.468 -1.206 6.725 1.00 93.81 144 SER A N 1
ATOM 1099 C CA . SER A 1 144 ? -7.350 -0.059 6.970 1.00 93.81 144 SER A CA 1
ATOM 1100 C C . SER A 1 144 ? -8.193 -0.223 8.243 1.00 93.81 144 SER A C 1
ATOM 1102 O O . SER A 1 144 ? -8.276 0.704 9.044 1.00 93.81 144 SER A O 1
ATOM 1104 N N . GLU A 1 145 ? -8.734 -1.417 8.500 1.00 91.62 145 GLU A N 1
ATOM 1105 C CA . GLU A 1 145 ? -9.412 -1.746 9.764 1.00 91.62 145 GLU A CA 1
ATOM 1106 C C . GLU A 1 145 ? -8.464 -1.641 10.972 1.00 91.62 145 GLU A C 1
ATOM 1108 O O . GLU A 1 145 ? -8.860 -1.194 12.047 1.00 91.62 145 GLU A O 1
ATOM 1113 N N . SER A 1 146 ? -7.195 -2.030 10.822 1.00 91.69 146 SER A N 1
ATOM 1114 C CA . SER A 1 146 ? -6.211 -1.934 11.908 1.00 91.69 146 SER A CA 1
ATOM 1115 C C . SER A 1 146 ? -5.867 -0.481 12.246 1.00 91.69 146 SER A C 1
ATOM 1117 O O . SER A 1 146 ? -5.727 -0.160 13.425 1.00 91.69 146 SER A O 1
ATOM 1119 N N . LEU A 1 147 ? -5.786 0.399 11.242 1.00 91.75 147 LEU A N 1
ATOM 1120 C CA . LEU A 1 147 ? -5.562 1.837 11.438 1.00 91.75 147 LEU A CA 1
ATOM 1121 C C . LEU A 1 147 ? -6.741 2.500 12.163 1.00 91.75 147 LEU A C 1
ATOM 1123 O O . LEU A 1 147 ? -6.529 3.215 13.143 1.00 91.75 147 LEU A O 1
ATOM 1127 N N . ALA A 1 148 ? -7.977 2.186 11.766 1.00 91.44 148 ALA A N 1
ATOM 1128 C CA . ALA A 1 14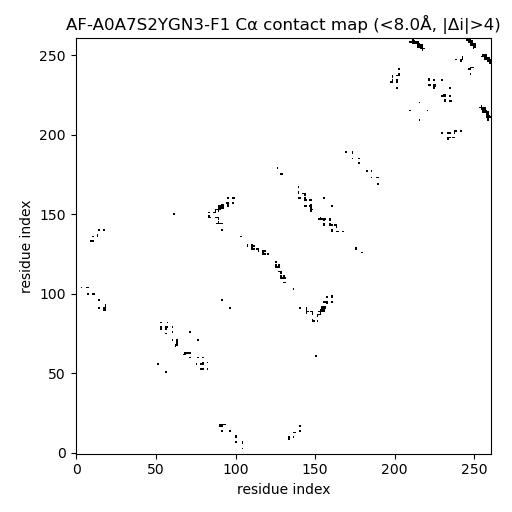8 ? -9.174 2.657 12.466 1.00 91.44 148 ALA A CA 1
ATOM 1129 C C . ALA A 1 148 ? -9.219 2.158 13.924 1.00 91.44 148 ALA A C 1
ATOM 1131 O O . ALA A 1 148 ? -9.452 2.931 14.855 1.00 91.44 148 ALA A O 1
ATOM 1132 N N . ARG A 1 149 ? -8.864 0.885 14.150 1.00 89.75 149 ARG A N 1
ATOM 1133 C CA . ARG A 1 149 ? -8.797 0.276 15.489 1.00 89.75 149 ARG A CA 1
ATOM 1134 C C . ARG A 1 149 ? -7.790 0.969 16.409 1.00 89.75 149 ARG A C 1
ATOM 1136 O O . ARG A 1 149 ? -8.046 1.066 17.608 1.00 89.75 149 ARG A O 1
ATOM 1143 N N . MET A 1 150 ? -6.660 1.440 15.877 1.00 88.31 150 MET A N 1
ATOM 1144 C CA . MET A 1 150 ? -5.660 2.188 16.652 1.00 88.31 150 MET A CA 1
ATOM 1145 C C . MET A 1 150 ? -6.182 3.543 17.137 1.00 88.31 150 MET A C 1
ATOM 1147 O O . MET A 1 150 ? -5.714 4.030 18.158 1.00 88.31 150 MET A O 1
ATOM 1151 N N . ARG A 1 151 ? -7.157 4.134 16.441 1.00 87.44 151 ARG A N 1
ATOM 1152 C CA . ARG A 1 151 ? -7.831 5.365 16.876 1.00 87.44 151 ARG A CA 1
ATOM 1153 C C . ARG A 1 151 ? -9.081 5.120 17.717 1.00 87.44 151 ARG A C 1
ATOM 1155 O O . ARG A 1 151 ? -9.693 6.087 18.153 1.00 87.44 151 ARG A O 1
ATOM 1162 N N . LEU A 1 152 ? -9.441 3.854 17.954 1.00 87.00 152 LEU A N 1
ATOM 1163 C CA . LEU A 1 152 ? -10.714 3.455 18.567 1.00 87.00 152 LEU A CA 1
ATOM 1164 C C . LEU A 1 152 ? -11.943 3.938 17.766 1.00 87.00 152 LEU A C 1
ATOM 1166 O O . LEU A 1 152 ? -13.012 4.120 18.340 1.00 87.00 152 LEU A O 1
ATOM 1170 N N . ASP A 1 153 ? -11.796 4.124 16.449 1.00 88.56 153 ASP A N 1
ATOM 1171 C CA . ASP A 1 153 ? -12.906 4.436 15.545 1.00 88.56 153 ASP A CA 1
ATOM 1172 C C . ASP A 1 153 ? -13.614 3.137 15.121 1.00 88.56 153 ASP A C 1
ATOM 1174 O O . ASP A 1 153 ? -12.963 2.197 14.660 1.00 88.56 153 ASP A O 1
ATOM 1178 N N . ASP A 1 154 ? -14.946 3.099 15.196 1.00 88.12 154 ASP A N 1
ATOM 1179 C CA . ASP A 1 154 ? -15.756 1.951 14.747 1.00 88.12 154 ASP A CA 1
ATOM 1180 C C . ASP A 1 154 ? -15.973 1.907 13.221 1.00 88.12 154 ASP A C 1
ATOM 1182 O O . ASP A 1 154 ? -16.477 0.921 12.677 1.00 88.12 154 ASP A O 1
ATOM 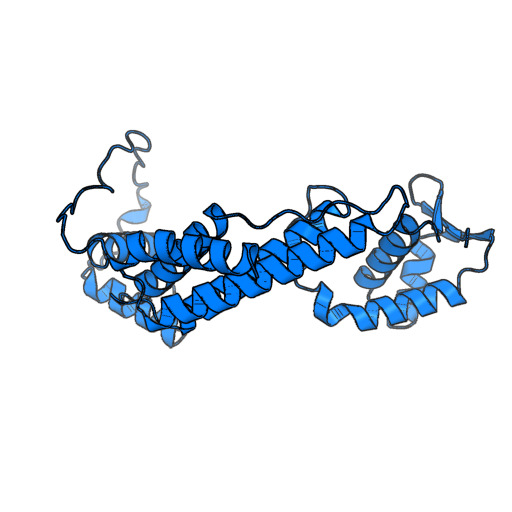1186 N N . GLU A 1 155 ? -15.552 2.948 12.505 1.00 90.44 155 GLU A N 1
ATOM 1187 C CA . GLU A 1 155 ? -15.697 3.068 11.057 1.00 90.44 155 GLU A CA 1
ATOM 1188 C C . GLU A 1 155 ? -14.369 3.463 10.399 1.00 90.44 155 GLU A C 1
ATOM 1190 O O . GLU A 1 155 ? -13.644 4.342 10.871 1.00 90.44 155 GLU A O 1
ATOM 1195 N N . VAL A 1 156 ? -14.046 2.801 9.287 1.00 93.44 156 VAL A N 1
ATOM 1196 C CA . VAL A 1 156 ? -12.838 3.068 8.499 1.00 93.44 156 VAL A CA 1
ATOM 1197 C C . VAL A 1 156 ? -13.031 4.326 7.660 1.00 93.44 156 VAL A C 1
ATOM 1199 O O . VAL A 1 156 ? -13.925 4.398 6.809 1.00 93.44 156 VAL A O 1
ATOM 1202 N N . ARG A 1 157 ? -12.130 5.295 7.836 1.00 91.62 157 ARG A N 1
ATOM 1203 C CA . ARG A 1 157 ? -12.148 6.565 7.104 1.00 91.62 157 ARG A CA 1
ATOM 1204 C C . ARG A 1 157 ? -11.357 6.451 5.801 1.00 91.62 157 ARG A C 1
ATOM 1206 O O . ARG A 1 157 ? -10.448 5.632 5.663 1.00 91.62 157 ARG A O 1
ATOM 1213 N N . ARG A 1 158 ? -11.627 7.356 4.856 1.00 92.62 158 ARG A N 1
ATOM 1214 C CA . ARG A 1 158 ? -10.879 7.463 3.587 1.00 92.62 158 ARG A CA 1
ATOM 1215 C C . ARG A 1 158 ? -9.362 7.584 3.803 1.00 92.62 158 ARG A C 1
ATOM 1217 O O . ARG A 1 158 ? -8.573 7.071 3.007 1.00 92.62 158 ARG A O 1
ATOM 1224 N N . GLU A 1 159 ? -8.955 8.279 4.859 1.00 92.06 159 GLU A N 1
ATOM 1225 C CA . GLU A 1 159 ? -7.548 8.493 5.214 1.00 92.06 159 GLU A CA 1
ATOM 1226 C C . GLU A 1 159 ? -6.828 7.166 5.502 1.00 92.06 159 GLU A C 1
ATOM 1228 O O . GLU A 1 159 ? -5.719 6.959 5.013 1.00 92.06 159 GLU A O 1
ATOM 1233 N N . ASP A 1 160 ? -7.497 6.217 6.168 1.00 93.56 160 ASP A N 1
ATOM 1234 C CA . ASP A 1 160 ? -6.954 4.882 6.464 1.00 93.56 160 ASP A CA 1
ATOM 1235 C C . ASP A 1 160 ? -6.699 4.069 5.202 1.00 93.56 160 ASP A C 1
ATOM 1237 O O . ASP A 1 160 ? -5.700 3.360 5.080 1.00 93.56 160 ASP A O 1
ATOM 1241 N N . VAL A 1 161 ? -7.622 4.161 4.245 1.00 93.50 161 VAL A N 1
ATOM 1242 C CA . VAL A 1 161 ? -7.490 3.498 2.945 1.00 93.50 161 VAL A CA 1
ATOM 1243 C C . VAL A 1 161 ? -6.342 4.111 2.156 1.00 93.50 161 VAL A C 1
ATOM 1245 O O . VAL A 1 161 ? -5.541 3.394 1.556 1.00 93.50 161 VAL A O 1
ATOM 1248 N N . THR A 1 162 ? -6.227 5.437 2.184 1.00 91.75 162 THR A N 1
ATOM 1249 C CA . THR A 1 162 ? -5.153 6.159 1.492 1.00 91.75 162 THR A CA 1
ATOM 1250 C C . THR A 1 162 ? -3.786 5.765 2.047 1.00 91.75 162 THR A C 1
ATOM 1252 O O . THR A 1 162 ? -2.866 5.480 1.276 1.00 91.75 162 THR A O 1
ATOM 1255 N N . GLU A 1 163 ? -3.669 5.669 3.370 1.00 92.56 163 GLU A N 1
ATOM 1256 C CA . GLU A 1 163 ? -2.433 5.263 4.030 1.00 92.56 163 GLU A CA 1
ATOM 1257 C C . GLU A 1 163 ? -2.107 3.781 3.789 1.00 92.56 163 GLU A C 1
ATOM 1259 O O . GLU A 1 163 ? -0.975 3.444 3.428 1.00 92.56 163 GLU A O 1
ATOM 1264 N N . ALA A 1 164 ? -3.103 2.892 3.859 1.00 93.25 164 ALA A N 1
ATOM 1265 C CA . ALA A 1 164 ? -2.931 1.480 3.519 1.00 93.25 164 ALA A CA 1
ATOM 1266 C C . ALA A 1 164 ? -2.438 1.291 2.071 1.00 93.25 164 ALA A C 1
ATOM 1268 O O . ALA A 1 164 ? -1.511 0.517 1.817 1.00 93.25 164 ALA A O 1
ATOM 1269 N N . LEU A 1 165 ? -2.999 2.044 1.118 1.00 90.56 165 LEU A N 1
ATOM 1270 C CA . LEU A 1 165 ? -2.567 2.040 -0.283 1.00 90.56 165 LEU A CA 1
ATOM 1271 C C . LEU A 1 165 ? -1.144 2.583 -0.453 1.00 90.56 165 LEU A C 1
ATOM 1273 O O . LEU A 1 165 ? -0.378 2.051 -1.262 1.00 90.56 165 LEU A O 1
ATOM 1277 N N . ARG A 1 166 ? -0.770 3.623 0.301 1.00 89.50 166 ARG A N 1
ATOM 1278 C CA . ARG A 1 166 ? 0.593 4.171 0.298 1.00 89.50 166 ARG A CA 1
ATOM 1279 C C . ARG A 1 166 ? 1.602 3.110 0.742 1.00 89.50 166 ARG A C 1
ATOM 1281 O O . ARG A 1 166 ? 2.576 2.871 0.026 1.00 89.50 166 ARG A O 1
ATOM 1288 N N . LEU A 1 167 ? 1.336 2.434 1.861 1.00 89.12 167 LEU A N 1
ATOM 1289 C CA . LEU A 1 167 ? 2.169 1.339 2.375 1.00 89.12 167 LEU A CA 1
ATOM 1290 C C . LEU A 1 167 ? 2.254 0.174 1.380 1.00 89.12 167 LEU A C 1
ATOM 1292 O O . LEU A 1 167 ? 3.341 -0.338 1.101 1.00 89.12 167 LEU A O 1
ATOM 1296 N N . PHE A 1 168 ? 1.124 -0.199 0.779 1.00 87.44 168 PHE A N 1
ATOM 1297 C CA . PHE A 1 168 ? 1.061 -1.268 -0.213 1.00 87.44 168 PHE A CA 1
ATOM 1298 C C . PHE A 1 168 ? 1.878 -0.966 -1.472 1.00 87.44 168 PHE A C 1
ATOM 1300 O O . PHE A 1 168 ? 2.581 -1.847 -1.974 1.00 87.44 168 PHE A O 1
ATOM 1307 N N . ARG A 1 169 ? 1.837 0.275 -1.975 1.00 83.06 169 ARG A N 1
ATOM 1308 C CA . ARG A 1 169 ? 2.640 0.698 -3.135 1.00 83.06 169 ARG A CA 1
ATOM 1309 C C . ARG A 1 169 ? 4.131 0.584 -2.851 1.00 83.06 169 ARG A C 1
ATOM 1311 O O . ARG A 1 169 ? 4.854 0.061 -3.694 1.00 83.06 169 ARG A O 1
ATOM 1318 N N . VAL A 1 170 ? 4.575 1.018 -1.671 1.00 81.81 170 VAL A N 1
ATOM 1319 C CA . VAL A 1 170 ? 5.983 0.894 -1.262 1.00 81.81 170 VAL A CA 1
ATOM 1320 C C . VAL A 1 170 ? 6.387 -0.576 -1.184 1.00 81.81 170 VAL A C 1
ATOM 1322 O O . VAL A 1 170 ? 7.390 -0.954 -1.779 1.00 81.81 170 VAL A O 1
ATOM 1325 N N . SER A 1 171 ? 5.580 -1.421 -0.536 1.00 80.19 171 SER A N 1
ATOM 1326 C CA . SER A 1 171 ? 5.859 -2.858 -0.422 1.00 80.19 171 SER A CA 1
ATOM 1327 C C . SER A 1 171 ? 5.892 -3.563 -1.785 1.00 80.19 171 SER A C 1
ATOM 1329 O O . SER A 1 171 ? 6.804 -4.341 -2.051 1.00 80.19 171 SER A O 1
ATOM 1331 N N . THR A 1 172 ? 4.952 -3.248 -2.680 1.00 76.38 172 THR A N 1
ATOM 1332 C CA . THR A 1 172 ? 4.849 -3.883 -4.005 1.00 76.38 172 THR A CA 1
ATOM 1333 C C . THR A 1 172 ? 5.942 -3.405 -4.959 1.00 76.38 172 THR A C 1
ATOM 1335 O O . THR A 1 172 ? 6.526 -4.215 -5.673 1.00 76.38 172 THR A O 1
ATOM 1338 N N . MET A 1 173 ? 6.260 -2.103 -4.977 1.00 67.25 173 MET A N 1
ATOM 1339 C CA . MET A 1 173 ? 7.382 -1.591 -5.773 1.00 67.25 173 MET A CA 1
ATOM 1340 C C . MET A 1 173 ? 8.716 -2.117 -5.254 1.00 67.25 173 MET A C 1
ATOM 1342 O O . MET A 1 173 ? 9.559 -2.492 -6.061 1.00 67.25 173 MET A O 1
ATOM 1346 N N . ALA A 1 174 ? 8.894 -2.192 -3.932 1.00 61.28 174 ALA A N 1
ATOM 1347 C CA . ALA A 1 174 ? 10.079 -2.798 -3.342 1.00 61.28 174 ALA A CA 1
ATOM 1348 C C . ALA A 1 174 ? 10.184 -4.287 -3.692 1.00 61.28 174 ALA A C 1
ATOM 1350 O O . ALA A 1 174 ? 11.274 -4.728 -4.017 1.00 61.28 174 ALA A O 1
ATOM 1351 N N . ALA A 1 175 ? 9.083 -5.045 -3.688 1.00 60.47 175 ALA A N 1
ATOM 1352 C CA . ALA A 1 175 ? 9.088 -6.456 -4.076 1.00 60.47 175 ALA A CA 1
ATOM 1353 C C . ALA A 1 175 ? 9.422 -6.652 -5.563 1.00 60.47 1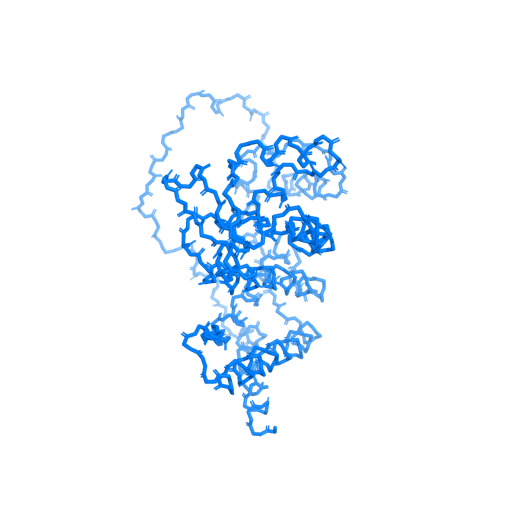75 ALA A C 1
ATOM 1355 O O . ALA A 1 175 ? 10.269 -7.475 -5.893 1.00 60.47 175 ALA A O 1
ATOM 1356 N N . ASN A 1 176 ? 8.823 -5.848 -6.447 1.00 56.59 176 ASN A N 1
ATOM 1357 C CA . ASN A 1 176 ? 9.128 -5.893 -7.877 1.00 56.59 176 ASN A CA 1
ATOM 1358 C C . ASN A 1 176 ? 10.580 -5.473 -8.169 1.00 56.59 176 ASN A C 1
ATOM 1360 O O . ASN A 1 176 ? 11.205 -6.062 -9.035 1.00 56.59 176 ASN A O 1
ATOM 1364 N N . ALA A 1 177 ? 11.130 -4.505 -7.427 1.00 55.12 177 ALA A N 1
ATOM 1365 C CA . ALA A 1 177 ? 12.524 -4.070 -7.564 1.00 55.12 177 ALA A CA 1
ATOM 1366 C C . ALA A 1 177 ? 13.535 -4.980 -6.836 1.00 55.12 177 ALA A C 1
ATOM 1368 O O . ALA A 1 177 ? 14.719 -4.973 -7.158 1.00 55.12 177 ALA A O 1
ATOM 1369 N N . ALA A 1 178 ? 13.108 -5.740 -5.824 1.00 51.59 178 ALA A N 1
ATOM 1370 C CA . ALA A 1 178 ? 13.961 -6.687 -5.103 1.00 51.59 178 ALA A CA 1
ATOM 1371 C C . ALA A 1 178 ? 14.137 -7.999 -5.879 1.00 51.59 178 ALA A C 1
ATOM 1373 O O . ALA A 1 178 ? 15.199 -8.615 -5.798 1.00 51.59 178 ALA A O 1
ATOM 1374 N N . ASP A 1 179 ? 13.134 -8.404 -6.664 1.00 48.69 179 ASP A N 1
ATOM 1375 C CA . ASP A 1 179 ? 13.254 -9.568 -7.551 1.00 48.69 179 ASP A CA 1
ATOM 1376 C C . ASP A 1 179 ? 14.128 -9.280 -8.792 1.00 48.69 179 ASP A C 1
ATOM 1378 O O . ASP A 1 179 ? 14.655 -10.210 -9.395 1.00 48.69 179 ASP A O 1
ATOM 1382 N N . GLU A 1 180 ? 14.404 -8.000 -9.095 1.00 50.66 180 GLU A N 1
ATOM 1383 C CA . GLU A 1 180 ? 15.414 -7.544 -10.079 1.00 50.66 180 GLU A CA 1
ATOM 1384 C C . GLU A 1 180 ? 16.873 -7.792 -9.621 1.00 50.66 180 GLU A C 1
ATOM 1386 O O . GLU A 1 180 ? 17.840 -7.414 -10.294 1.00 50.66 180 GLU A O 1
ATOM 1391 N N . GLY A 1 181 ? 17.078 -8.434 -8.469 1.00 45.34 181 GLY A N 1
ATOM 1392 C CA . GLY A 1 181 ? 18.346 -9.081 -8.168 1.00 45.34 181 GLY A CA 1
ATOM 1393 C C . GLY A 1 181 ? 18.600 -9.268 -6.683 1.00 45.34 181 GLY A C 1
ATOM 1394 O O . GLY A 1 181 ? 18.926 -8.308 -5.983 1.00 45.34 181 GLY A O 1
ATOM 1395 N N . SER A 1 182 ? 18.601 -10.547 -6.300 1.00 40.19 182 SER A N 1
ATOM 1396 C CA . SER A 1 182 ? 19.064 -11.141 -5.042 1.00 40.19 182 SER A CA 1
ATOM 1397 C C . SER A 1 182 ? 18.255 -10.783 -3.795 1.00 40.19 182 SER A C 1
ATOM 1399 O O . SER A 1 182 ? 18.297 -9.665 -3.289 1.00 40.19 182 SER A O 1
ATOM 1401 N N . GLY A 1 183 ? 17.594 -11.801 -3.238 1.00 42.81 183 GLY A N 1
ATOM 1402 C CA . GLY A 1 183 ? 17.128 -11.774 -1.860 1.00 42.81 183 GLY A CA 1
ATOM 1403 C C . GLY A 1 183 ? 18.264 -11.436 -0.889 1.00 42.81 183 GLY A C 1
ATOM 1404 O O . GLY A 1 183 ? 19.414 -11.804 -1.123 1.00 42.81 183 GLY A O 1
ATOM 1405 N N . ALA A 1 184 ? 17.877 -10.778 0.207 1.00 41.22 184 ALA A N 1
ATOM 1406 C CA . ALA A 1 184 ? 18.652 -10.473 1.417 1.00 41.22 184 ALA A CA 1
ATOM 1407 C C . ALA A 1 184 ? 19.077 -9.013 1.685 1.00 41.22 184 ALA A C 1
ATOM 1409 O O . ALA A 1 184 ? 19.900 -8.815 2.570 1.00 41.22 184 ALA A O 1
ATOM 1410 N N . ASP A 1 185 ? 18.468 -7.987 1.072 1.00 44.75 185 ASP A N 1
ATOM 1411 C CA . ASP A 1 185 ? 18.575 -6.618 1.630 1.00 44.75 185 ASP A CA 1
ATOM 1412 C C . ASP A 1 185 ? 17.306 -5.759 1.436 1.00 44.75 185 ASP A C 1
ATOM 1414 O O . ASP A 1 185 ? 17.292 -4.697 0.814 1.00 44.75 185 ASP A O 1
ATOM 1418 N N . GLY A 1 186 ? 16.181 -6.260 1.953 1.00 43.72 186 GLY A N 1
ATOM 1419 C CA . GLY A 1 186 ? 14.836 -5.684 1.807 1.00 43.72 186 GLY A CA 1
ATOM 1420 C C . GLY A 1 186 ? 14.529 -4.426 2.636 1.00 43.72 186 GLY A C 1
ATOM 1421 O O . GLY A 1 186 ? 13.367 -4.219 2.977 1.00 43.72 186 GLY A O 1
ATOM 1422 N N . GLY A 1 187 ? 15.521 -3.603 2.993 1.00 40.94 187 GLY A N 1
ATOM 1423 C CA . GLY A 1 187 ? 15.328 -2.465 3.910 1.00 40.94 187 GLY A CA 1
ATOM 1424 C C . GLY A 1 187 ? 15.431 -1.059 3.304 1.00 40.94 187 GLY A C 1
ATOM 1425 O O . GLY A 1 187 ? 14.805 -0.132 3.812 1.00 40.94 187 GLY A O 1
ATOM 1426 N N . TYR A 1 188 ? 16.194 -0.863 2.222 1.00 44.41 188 TYR A N 1
ATOM 1427 C CA . TYR A 1 188 ? 16.721 0.477 1.887 1.00 44.41 188 TYR A CA 1
ATOM 1428 C C . TYR A 1 188 ? 16.374 1.002 0.480 1.00 44.41 188 TYR A C 1
ATOM 1430 O O . TYR A 1 188 ? 17.075 1.849 -0.081 1.00 44.41 188 TYR A O 1
ATOM 1438 N N . THR A 1 189 ? 15.268 0.554 -0.117 1.00 50.62 189 THR A N 1
ATOM 1439 C CA . THR A 1 189 ? 14.823 1.018 -1.450 1.00 50.62 189 THR A CA 1
ATOM 1440 C C . THR A 1 189 ? 13.861 2.209 -1.420 1.00 50.62 189 THR A C 1
ATOM 1442 O O . THR A 1 189 ? 13.630 2.815 -2.464 1.00 50.62 189 THR A O 1
ATOM 1445 N N . ALA A 1 190 ? 13.378 2.643 -0.249 1.00 44.19 190 ALA A N 1
ATOM 1446 C CA . ALA A 1 190 ? 12.566 3.863 -0.125 1.00 44.19 190 ALA A CA 1
ATOM 1447 C C . ALA A 1 190 ? 13.300 5.133 -0.614 1.00 44.19 190 ALA A C 1
ATOM 1449 O O . ALA A 1 190 ? 12.666 6.115 -0.992 1.00 44.19 190 ALA A O 1
ATOM 1450 N N . VAL A 1 191 ? 14.635 5.092 -0.690 1.00 45.66 191 VAL A N 1
ATOM 1451 C CA . VAL A 1 191 ? 15.480 6.195 -1.177 1.00 45.66 191 VAL A CA 1
ATOM 1452 C C . VAL A 1 191 ? 15.613 6.221 -2.717 1.00 45.66 191 VAL A C 1
ATOM 1454 O O . VAL A 1 191 ? 16.289 7.080 -3.273 1.00 45.66 191 VAL A O 1
ATOM 1457 N N . SER A 1 192 ? 14.980 5.296 -3.454 1.00 53.88 192 SER A N 1
ATOM 1458 C CA . SER A 1 192 ? 15.150 5.181 -4.917 1.00 53.88 192 SER A CA 1
ATOM 1459 C C . SER A 1 192 ? 14.421 6.235 -5.755 1.00 53.88 192 SER A C 1
ATOM 1461 O O . SER A 1 192 ? 14.853 6.487 -6.876 1.00 53.88 192 SER A O 1
ATOM 1463 N N . ALA A 1 193 ? 13.343 6.856 -5.263 1.00 51.28 193 ALA A N 1
ATOM 1464 C CA . ALA A 1 193 ? 12.626 7.876 -6.040 1.00 51.28 193 ALA A CA 1
ATOM 1465 C C . ALA A 1 193 ? 13.355 9.231 -6.027 1.00 51.28 193 ALA A C 1
ATOM 1467 O O . ALA A 1 193 ? 13.494 9.863 -7.068 1.00 51.28 193 ALA A O 1
ATOM 1468 N N . MET A 1 194 ? 13.863 9.641 -4.861 1.00 48.91 194 MET A N 1
ATOM 1469 C CA . MET A 1 194 ? 14.550 10.924 -4.678 1.00 48.91 194 MET A CA 1
ATOM 1470 C C . MET A 1 194 ? 15.975 10.910 -5.253 1.00 48.91 194 MET A C 1
ATOM 1472 O O . MET A 1 194 ? 16.469 11.937 -5.701 1.00 48.91 194 MET A O 1
ATOM 1476 N N . ASN A 1 195 ? 16.598 9.731 -5.346 1.00 63.44 195 ASN A N 1
ATOM 1477 C CA . ASN A 1 195 ? 17.976 9.602 -5.815 1.00 63.44 195 ASN A CA 1
ATOM 1478 C C . ASN A 1 195 ? 18.091 9.249 -7.305 1.00 63.44 195 ASN A C 1
ATOM 1480 O O . ASN A 1 195 ? 19.202 9.021 -7.773 1.00 63.44 195 ASN A O 1
ATOM 1484 N N . ARG A 1 196 ? 16.992 9.159 -8.073 1.00 69.06 196 ARG A N 1
ATOM 1485 C CA . ARG A 1 196 ? 17.073 8.728 -9.483 1.00 69.06 196 ARG A CA 1
ATOM 1486 C C . ARG A 1 196 ? 17.861 9.717 -10.343 1.00 69.06 196 ARG A C 1
ATOM 1488 O O . ARG A 1 196 ? 18.740 9.297 -11.085 1.00 69.06 196 ARG A O 1
ATOM 1495 N N . GLU A 1 197 ? 17.601 11.013 -10.188 1.00 74.94 197 GLU A N 1
ATOM 1496 C CA . GLU A 1 197 ? 18.327 12.067 -10.911 1.00 74.94 197 GLU A CA 1
ATOM 1497 C C . GLU A 1 197 ? 19.806 12.128 -10.507 1.00 74.94 197 GLU A C 1
ATOM 1499 O O . GLU A 1 197 ? 20.685 12.334 -11.344 1.00 74.94 197 GLU A O 1
ATOM 1504 N N . GLU A 1 198 ? 20.103 11.902 -9.225 1.00 75.69 198 GLU A N 1
ATOM 1505 C CA . GLU A 1 198 ? 21.478 11.846 -8.730 1.00 75.69 198 GLU A CA 1
ATOM 1506 C C . GLU A 1 198 ? 22.217 10.617 -9.267 1.00 75.69 198 GLU A C 1
ATOM 1508 O O . GLU A 1 198 ? 23.361 10.739 -9.700 1.00 75.69 198 GLU A O 1
ATOM 1513 N N . ILE A 1 199 ? 21.546 9.461 -9.325 1.00 77.19 199 ILE A N 1
ATOM 1514 C CA . ILE A 1 199 ? 22.081 8.235 -9.927 1.00 77.19 199 ILE A CA 1
ATOM 1515 C C . ILE A 1 199 ? 22.333 8.441 -11.424 1.00 77.19 199 ILE A C 1
ATOM 1517 O O . ILE A 1 199 ? 23.410 8.093 -11.893 1.00 77.19 199 ILE A O 1
ATOM 1521 N N . GLU A 1 200 ? 21.412 9.055 -12.172 1.00 81.75 200 GLU A N 1
ATOM 1522 C CA . GLU A 1 200 ? 21.595 9.360 -13.602 1.00 81.75 200 GLU A CA 1
ATOM 1523 C C . GLU A 1 200 ? 22.780 10.322 -13.838 1.00 81.75 200 GLU A C 1
ATOM 1525 O O . GLU A 1 200 ? 23.579 10.139 -14.769 1.00 81.75 200 GLU A O 1
ATOM 1530 N N . ARG A 1 201 ? 22.959 11.313 -12.952 1.00 83.75 201 ARG A N 1
ATOM 1531 C CA . ARG A 1 201 ? 24.112 12.228 -12.969 1.00 83.75 201 ARG A CA 1
ATOM 1532 C C . ARG A 1 201 ? 25.421 11.489 -12.677 1.00 83.75 201 ARG A C 1
ATOM 1534 O O . ARG A 1 201 ? 26.414 11.707 -13.374 1.00 83.75 201 ARG A O 1
ATOM 1541 N N . THR A 1 202 ? 25.423 10.594 -11.688 1.00 83.31 202 THR A N 1
ATOM 1542 C CA . THR A 1 202 ? 26.582 9.753 -11.358 1.00 83.31 202 THR A CA 1
ATOM 1543 C C . THR A 1 202 ? 26.900 8.756 -12.475 1.00 83.31 202 THR A C 1
ATOM 1545 O O . THR A 1 202 ? 28.066 8.608 -12.830 1.00 83.31 202 THR A O 1
ATOM 1548 N N . GLU A 1 203 ? 25.904 8.125 -13.101 1.00 83.81 203 GLU A N 1
ATOM 1549 C CA . GLU A 1 203 ? 26.101 7.236 -14.256 1.00 83.81 203 GLU A CA 1
ATOM 1550 C C . GLU A 1 203 ? 26.731 7.988 -15.435 1.00 83.81 203 GLU A C 1
ATOM 1552 O O . GLU A 1 203 ? 27.682 7.499 -16.046 1.00 83.81 203 GLU A O 1
ATOM 1557 N N . SER A 1 204 ? 26.255 9.200 -15.730 1.00 84.81 204 SER A N 1
ATOM 1558 C CA . SER A 1 204 ? 26.809 10.043 -16.801 1.00 84.81 204 SER A CA 1
ATOM 1559 C C . SER A 1 204 ? 28.278 10.396 -16.549 1.00 84.81 204 SER A C 1
ATOM 1561 O O . SER A 1 204 ? 29.099 10.361 -17.468 1.00 84.81 204 SER A O 1
ATOM 1563 N N . PHE A 1 205 ? 28.630 10.672 -15.292 1.00 84.44 205 PHE A N 1
ATOM 1564 C CA . PHE A 1 205 ? 30.010 10.901 -14.870 1.00 84.44 205 PHE A CA 1
ATOM 1565 C C . PHE A 1 205 ? 30.883 9.640 -14.997 1.00 84.44 205 PHE A C 1
ATOM 1567 O O . PHE A 1 205 ? 31.982 9.685 -15.552 1.00 84.44 205 PHE A O 1
ATOM 1574 N N . LEU A 1 206 ? 30.382 8.485 -14.555 1.00 84.44 206 LEU A N 1
ATOM 1575 C CA . LEU A 1 206 ? 31.101 7.215 -14.678 1.00 84.44 206 LEU A CA 1
ATOM 1576 C C . LEU A 1 206 ? 31.321 6.828 -16.151 1.00 84.44 206 LEU A C 1
ATOM 1578 O O . LEU A 1 206 ? 32.400 6.348 -16.504 1.00 84.44 206 LEU A O 1
ATOM 1582 N N . ARG A 1 207 ? 30.350 7.105 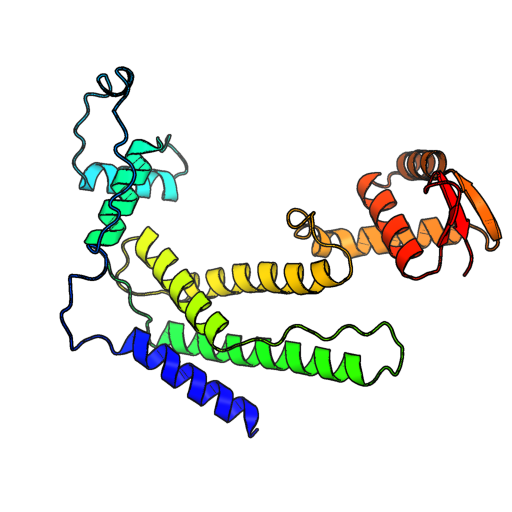-17.033 1.00 83.50 207 ARG A N 1
ATOM 1583 C CA . ARG A 1 207 ? 30.479 6.907 -18.488 1.00 83.50 207 ARG A CA 1
ATOM 1584 C C . ARG A 1 207 ? 31.469 7.869 -19.149 1.00 83.50 207 ARG A C 1
ATOM 1586 O O . ARG A 1 207 ? 32.071 7.487 -20.148 1.00 83.50 207 ARG A O 1
ATOM 1593 N N . SER A 1 208 ? 31.651 9.092 -18.654 1.00 82.44 208 SER A N 1
ATOM 1594 C CA . SER A 1 208 ? 32.637 10.019 -19.232 1.00 82.44 208 SER A CA 1
ATOM 1595 C C . SER A 1 208 ? 34.068 9.704 -18.785 1.00 82.44 208 SER A C 1
ATOM 1597 O O . SER A 1 208 ? 35.012 9.931 -19.542 1.00 82.44 208 SER A O 1
ATOM 1599 N N . ARG A 1 209 ? 34.240 9.138 -17.582 1.00 80.25 209 ARG A N 1
ATOM 1600 C CA . ARG A 1 209 ? 35.553 8.767 -17.032 1.00 80.25 209 ARG A CA 1
ATOM 1601 C C . ARG A 1 209 ? 36.065 7.404 -17.478 1.00 80.25 209 ARG A C 1
ATOM 1603 O O . ARG A 1 209 ? 37.256 7.259 -17.754 1.00 80.25 209 ARG A O 1
ATOM 1610 N N . LEU A 1 210 ? 35.198 6.399 -17.538 1.00 81.31 210 LEU A N 1
ATOM 1611 C CA . LEU A 1 210 ? 35.593 5.055 -17.944 1.00 81.31 210 LEU A CA 1
ATOM 1612 C C . LEU A 1 210 ? 35.600 4.977 -19.471 1.00 81.31 210 LEU A C 1
ATOM 1614 O O . LEU A 1 210 ? 34.552 4.848 -20.089 1.00 81.31 210 LEU A O 1
ATOM 1618 N N . VAL A 1 211 ? 36.770 5.063 -20.099 1.00 80.62 211 VAL A N 1
ATOM 1619 C CA . VAL A 1 211 ? 36.912 4.794 -21.541 1.00 80.62 211 VAL A CA 1
ATOM 1620 C C . VAL A 1 211 ? 36.669 3.303 -21.810 1.00 80.62 211 VAL A C 1
ATOM 1622 O O . VAL A 1 211 ? 37.071 2.453 -21.016 1.00 80.62 211 VAL A O 1
ATOM 1625 N N . VAL A 1 212 ? 36.006 2.968 -22.920 1.00 81.62 212 VAL A N 1
ATOM 1626 C CA . VAL A 1 212 ? 35.734 1.571 -23.298 1.00 81.62 212 VAL A CA 1
ATOM 1627 C C . VAL A 1 212 ? 37.048 0.784 -23.369 1.00 81.62 212 VAL A C 1
ATOM 1629 O O . VAL A 1 212 ? 38.002 1.201 -24.023 1.00 81.62 212 VAL A O 1
ATOM 1632 N N . GLY A 1 213 ? 37.107 -0.345 -22.662 1.00 74.38 213 GLY A N 1
ATOM 1633 C CA . GLY A 1 213 ? 38.276 -1.218 -22.585 1.00 74.38 213 GLY A CA 1
ATOM 1634 C C . GLY A 1 213 ? 39.298 -0.878 -21.494 1.00 74.38 213 GLY A C 1
ATOM 1635 O O . GLY A 1 213 ? 40.202 -1.689 -21.280 1.00 74.38 213 GLY A O 1
ATOM 1636 N N . SER A 1 214 ? 39.168 0.251 -20.783 1.00 80.94 214 SER A N 1
ATOM 1637 C CA . SER A 1 214 ? 40.071 0.595 -19.677 1.00 80.94 214 SER A CA 1
ATOM 1638 C C . SER A 1 214 ? 39.728 -0.178 -18.398 1.00 80.94 214 SER A C 1
ATOM 1640 O O . SER A 1 214 ? 38.568 -0.506 -18.141 1.00 80.94 214 SER A O 1
ATOM 1642 N N . ASN A 1 215 ? 40.758 -0.478 -17.602 1.00 81.81 215 ASN A N 1
ATOM 1643 C CA . ASN A 1 215 ? 40.627 -1.151 -16.313 1.00 81.81 215 ASN A CA 1
ATOM 1644 C C . ASN A 1 215 ? 40.911 -0.149 -15.194 1.00 81.81 215 ASN A C 1
ATOM 1646 O O . ASN A 1 215 ? 42.010 0.406 -15.129 1.00 81.81 215 ASN A O 1
ATOM 1650 N N . VAL A 1 216 ? 39.951 0.051 -14.294 1.00 83.44 216 VAL A N 1
ATOM 1651 C CA . VAL A 1 216 ? 40.078 0.985 -13.167 1.00 83.44 216 VAL A CA 1
ATOM 1652 C C . VAL A 1 216 ? 39.768 0.263 -11.858 1.00 83.44 216 VAL A C 1
ATOM 1654 O O . VAL A 1 216 ? 38.947 -0.650 -11.803 1.00 83.44 216 VAL A O 1
ATOM 1657 N N . ASN A 1 217 ? 40.468 0.636 -10.786 1.00 85.56 217 ASN A N 1
ATOM 1658 C CA . ASN A 1 217 ? 40.230 0.073 -9.461 1.00 85.56 217 ASN A CA 1
ATOM 1659 C C . ASN A 1 217 ? 38.953 0.671 -8.846 1.00 85.56 217 ASN A C 1
ATOM 1661 O O . ASN A 1 217 ? 38.819 1.895 -8.789 1.00 85.56 217 ASN A O 1
ATOM 1665 N N . LYS A 1 218 ? 38.058 -0.188 -8.343 1.00 82.56 218 LYS A N 1
ATOM 1666 C CA . LYS A 1 218 ? 36.765 0.207 -7.757 1.00 82.56 218 LYS A CA 1
ATOM 1667 C C . LYS A 1 218 ? 36.917 1.187 -6.590 1.00 82.56 218 LYS A C 1
ATOM 1669 O O . LYS A 1 218 ? 36.183 2.165 -6.526 1.00 82.56 218 LYS A O 1
ATOM 1674 N N . GLN A 1 219 ? 37.899 0.968 -5.714 1.00 82.44 219 GLN A N 1
ATOM 1675 C CA . GLN A 1 219 ? 38.144 1.813 -4.540 1.00 82.44 219 GLN A CA 1
ATOM 1676 C C . GLN A 1 219 ? 38.583 3.225 -4.951 1.00 82.44 219 GLN A C 1
ATOM 1678 O O . GLN A 1 219 ? 38.015 4.211 -4.494 1.00 82.44 219 GLN A O 1
ATOM 1683 N N . ARG A 1 220 ? 39.533 3.317 -5.892 1.00 84.12 220 ARG A N 1
ATOM 1684 C CA . ARG A 1 220 ? 40.025 4.605 -6.409 1.00 84.12 220 ARG A CA 1
ATOM 1685 C C . ARG A 1 220 ? 38.934 5.392 -7.125 1.00 84.12 220 ARG A C 1
ATOM 1687 O O . ARG A 1 220 ? 38.882 6.608 -7.008 1.00 84.12 220 ARG A O 1
ATOM 1694 N N . LEU A 1 221 ? 38.061 4.695 -7.848 1.00 83.44 221 LEU A N 1
ATOM 1695 C CA . LEU A 1 221 ? 36.940 5.313 -8.548 1.00 83.44 221 LEU A CA 1
ATOM 1696 C C . LEU A 1 221 ? 35.919 5.915 -7.571 1.00 83.44 221 LEU A C 1
ATOM 1698 O O . LEU A 1 221 ? 35.388 6.991 -7.829 1.00 83.44 221 LEU A O 1
ATOM 1702 N N . ILE A 1 222 ? 35.673 5.248 -6.438 1.00 84.38 222 ILE A N 1
ATOM 1703 C CA . ILE A 1 222 ? 34.795 5.754 -5.373 1.00 84.38 222 ILE A CA 1
ATOM 1704 C C . ILE A 1 222 ? 35.427 6.967 -4.678 1.00 84.38 222 ILE A C 1
ATOM 1706 O O . ILE A 1 222 ? 34.740 7.961 -4.454 1.00 84.38 222 ILE A O 1
ATOM 1710 N N . GLU A 1 223 ? 36.726 6.917 -4.379 1.00 84.38 223 GLU A N 1
ATOM 1711 C CA . GLU A 1 223 ? 37.468 8.034 -3.774 1.00 84.38 223 GLU A CA 1
ATOM 1712 C C . GLU A 1 223 ? 37.493 9.269 -4.692 1.00 84.38 223 GLU A C 1
ATOM 1714 O O . GLU A 1 223 ? 37.229 10.383 -4.239 1.00 84.38 223 GLU A O 1
ATOM 1719 N N . GLU A 1 224 ? 37.729 9.084 -5.995 1.00 82.62 224 GLU A N 1
ATOM 1720 C CA . GLU A 1 224 ? 37.708 10.174 -6.979 1.00 82.62 224 GLU A CA 1
ATOM 1721 C C . GLU A 1 224 ? 36.303 10.772 -7.139 1.00 82.62 224 GLU A C 1
ATOM 1723 O O . GLU A 1 224 ? 36.149 11.994 -7.159 1.00 82.62 224 GLU A O 1
ATOM 1728 N N . ALA A 1 225 ? 35.268 9.928 -7.207 1.00 81.88 225 ALA A N 1
ATOM 1729 C CA . ALA A 1 225 ? 33.885 10.390 -7.293 1.00 81.88 225 ALA A CA 1
ATOM 1730 C C . ALA A 1 225 ? 33.457 11.147 -6.023 1.00 81.88 225 ALA A C 1
ATOM 1732 O O . ALA A 1 225 ? 32.784 12.176 -6.114 1.00 81.88 225 ALA A O 1
ATOM 1733 N N . SER A 1 226 ? 33.917 10.700 -4.850 1.00 84.56 226 SER A N 1
ATOM 1734 C CA . SER A 1 226 ? 33.721 11.419 -3.588 1.00 84.56 226 SER A CA 1
ATOM 1735 C C . SER A 1 226 ? 34.424 12.780 -3.587 1.00 84.56 226 SER A C 1
ATOM 1737 O O . SER A 1 226 ? 33.868 13.746 -3.068 1.00 84.56 226 SER A O 1
ATOM 1739 N N . GLY A 1 227 ? 35.608 12.886 -4.201 1.00 82.56 227 GLY A N 1
ATOM 1740 C CA . GLY A 1 227 ? 36.338 14.150 -4.355 1.00 82.56 227 GLY A CA 1
ATOM 1741 C C . GLY A 1 227 ? 35.640 15.173 -5.259 1.00 82.56 227 GLY A C 1
ATOM 1742 O O . GLY A 1 227 ? 35.902 16.367 -5.149 1.00 82.56 227 GLY A O 1
ATOM 1743 N N . GLN A 1 228 ? 34.722 14.726 -6.119 1.00 81.00 228 GLN A N 1
ATOM 1744 C CA . GLN A 1 228 ? 33.918 15.585 -6.994 1.00 81.00 228 GLN A CA 1
ATOM 1745 C C . GLN A 1 228 ? 32.517 15.889 -6.439 1.00 81.00 228 GLN A C 1
ATOM 1747 O O . GLN A 1 228 ? 31.701 16.496 -7.130 1.00 81.00 228 GLN A O 1
ATOM 1752 N N . GLY A 1 229 ? 32.236 15.497 -5.191 1.00 81.44 229 GLY A N 1
ATOM 1753 C CA . GLY A 1 229 ? 30.975 15.803 -4.510 1.00 81.44 229 GLY A CA 1
ATOM 1754 C C . GLY A 1 229 ? 29.857 14.779 -4.726 1.00 81.44 229 GLY A C 1
ATOM 1755 O O . GLY A 1 229 ? 28.710 15.065 -4.390 1.00 81.44 229 GLY A O 1
ATOM 1756 N N . PHE A 1 230 ? 30.158 13.588 -5.255 1.00 82.62 230 PHE A N 1
ATOM 1757 C CA . PHE A 1 230 ? 29.187 12.493 -5.323 1.00 82.62 230 PHE A CA 1
ATOM 1758 C C . PHE A 1 230 ? 29.202 11.657 -4.041 1.00 82.62 230 PHE A C 1
ATOM 1760 O O . PHE A 1 230 ? 30.254 11.346 -3.486 1.00 82.62 230 PHE A O 1
ATOM 1767 N N . ASN A 1 231 ? 28.025 11.235 -3.582 1.00 83.81 231 ASN A N 1
ATOM 1768 C CA . ASN A 1 231 ? 27.915 10.364 -2.417 1.00 83.81 231 ASN A CA 1
ATOM 1769 C C . ASN A 1 231 ? 28.455 8.956 -2.740 1.00 83.81 231 ASN A C 1
ATOM 1771 O O . ASN A 1 231 ? 27.985 8.305 -3.674 1.00 83.81 231 ASN A O 1
ATOM 1775 N N . ALA A 1 232 ? 29.401 8.460 -1.937 1.00 78.56 232 ALA A N 1
ATOM 1776 C CA . ALA A 1 232 ? 30.038 7.155 -2.127 1.00 78.56 232 ALA A CA 1
ATOM 1777 C C . ALA A 1 232 ? 29.040 5.981 -2.210 1.00 78.56 232 ALA A C 1
ATOM 1779 O O . ALA A 1 232 ? 29.258 5.036 -2.972 1.00 78.56 232 ALA A O 1
ATOM 1780 N N . LEU A 1 233 ? 27.918 6.057 -1.485 1.00 77.81 233 LEU A N 1
ATOM 1781 C CA . LEU A 1 233 ? 26.861 5.041 -1.524 1.00 77.81 233 LEU A CA 1
ATOM 1782 C C . LEU A 1 233 ? 26.123 5.042 -2.871 1.00 77.81 233 LEU A C 1
ATOM 1784 O O . LEU A 1 233 ? 25.814 3.979 -3.411 1.00 77.81 233 LEU A O 1
ATOM 1788 N N . LEU A 1 234 ? 25.886 6.224 -3.448 1.00 77.56 234 LEU A N 1
ATOM 1789 C CA . LEU A 1 234 ? 25.241 6.365 -4.757 1.00 77.56 234 LEU A CA 1
ATOM 1790 C C . LEU A 1 234 ? 26.167 5.926 -5.889 1.00 77.56 234 LEU A C 1
ATOM 1792 O O . LEU A 1 234 ? 25.716 5.268 -6.822 1.00 77.56 234 LEU A O 1
ATOM 1796 N N . VAL A 1 235 ? 27.467 6.206 -5.770 1.00 82.69 235 VAL A N 1
ATOM 1797 C CA . VAL A 1 235 ? 28.491 5.738 -6.716 1.00 82.69 235 VAL A CA 1
ATOM 1798 C C . VAL A 1 235 ? 28.593 4.214 -6.693 1.00 82.69 235 VAL A C 1
ATOM 1800 O O . VAL A 1 235 ? 28.560 3.582 -7.749 1.00 82.69 235 VAL A O 1
ATOM 1803 N N . GLY A 1 236 ? 28.652 3.603 -5.505 1.00 80.38 236 GLY A N 1
ATOM 1804 C CA . GLY A 1 236 ? 28.656 2.144 -5.364 1.00 80.38 236 GLY A CA 1
ATOM 1805 C C . GLY A 1 236 ? 27.413 1.495 -5.980 1.00 80.38 236 GLY A C 1
ATOM 1806 O O . GLY A 1 236 ? 27.515 0.476 -6.669 1.00 80.38 236 GLY A O 1
ATOM 1807 N N . ARG A 1 237 ? 26.248 2.129 -5.806 1.00 75.88 237 ARG A N 1
ATOM 1808 C CA . ARG A 1 237 ? 24.986 1.684 -6.406 1.00 75.88 237 ARG A CA 1
ATOM 1809 C C . ARG A 1 237 ? 24.971 1.843 -7.928 1.00 75.88 237 ARG A C 1
ATOM 1811 O O . ARG A 1 237 ? 24.610 0.893 -8.616 1.00 75.88 237 ARG A O 1
ATOM 1818 N N . ALA A 1 238 ? 25.411 2.985 -8.457 1.00 80.56 238 ALA A N 1
ATOM 1819 C CA . ALA A 1 238 ? 25.514 3.231 -9.897 1.00 80.56 238 ALA A CA 1
ATOM 1820 C C . ALA A 1 238 ? 26.462 2.228 -10.579 1.00 80.56 238 ALA A C 1
ATOM 1822 O O . ALA A 1 238 ? 26.122 1.668 -11.618 1.00 80.56 238 ALA A O 1
ATOM 1823 N N . LEU A 1 239 ? 27.604 1.909 -9.957 1.00 82.56 239 LEU A N 1
ATOM 1824 C CA . LEU A 1 239 ? 28.523 0.875 -10.450 1.00 82.56 239 LEU A CA 1
ATOM 1825 C C . LEU A 1 239 ? 27.879 -0.516 -10.473 1.00 82.56 239 LEU A C 1
ATOM 1827 O O . LEU A 1 239 ? 28.062 -1.254 -11.440 1.00 82.56 239 LEU A O 1
ATOM 1831 N N . SER A 1 240 ? 27.101 -0.866 -9.444 1.00 78.12 240 SER A N 1
ATOM 1832 C CA . SER A 1 240 ? 26.359 -2.132 -9.410 1.00 78.12 240 SER A CA 1
ATOM 1833 C C . SER A 1 240 ? 25.314 -2.206 -10.529 1.00 78.12 240 SER A C 1
ATOM 1835 O O . SER A 1 240 ? 25.227 -3.221 -11.218 1.00 78.12 240 SER A O 1
ATOM 1837 N N . ILE A 1 241 ? 24.583 -1.114 -10.779 1.00 78.31 241 ILE A N 1
ATOM 1838 C CA . ILE A 1 241 ? 23.593 -1.021 -11.864 1.00 78.31 241 ILE A CA 1
ATOM 1839 C C . ILE A 1 241 ? 24.270 -1.134 -13.240 1.00 78.31 241 ILE A C 1
ATOM 1841 O O . ILE A 1 241 ? 23.819 -1.907 -14.082 1.00 78.31 241 ILE A O 1
ATOM 1845 N N . MET A 1 242 ? 25.370 -0.410 -13.471 1.00 77.56 242 MET A N 1
ATOM 1846 C CA . MET A 1 242 ? 26.114 -0.454 -14.737 1.00 77.56 242 MET A CA 1
ATOM 1847 C C . MET A 1 242 ? 26.770 -1.822 -14.992 1.00 77.56 242 MET A C 1
ATOM 1849 O O . MET A 1 242 ? 26.820 -2.273 -16.135 1.00 77.56 242 MET A O 1
ATOM 1853 N N . SER A 1 243 ? 27.229 -2.506 -13.940 1.00 79.00 243 SER A N 1
ATOM 1854 C CA . SER A 1 243 ? 27.724 -3.887 -14.024 1.00 79.00 243 SER A CA 1
ATOM 1855 C C . SER A 1 243 ? 26.606 -4.864 -14.408 1.00 79.00 243 SER A C 1
ATOM 1857 O O . SER A 1 243 ? 26.757 -5.644 -15.346 1.00 79.00 243 SER A O 1
ATOM 1859 N N . ARG A 1 244 ? 25.427 -4.745 -13.777 1.00 70.75 244 ARG A N 1
ATOM 1860 C CA . ARG A 1 244 ? 24.241 -5.560 -14.106 1.00 70.75 244 ARG A CA 1
ATOM 1861 C C . ARG A 1 244 ? 23.735 -5.337 -15.535 1.00 70.75 244 ARG A C 1
ATOM 1863 O O . ARG A 1 244 ? 23.334 -6.292 -16.184 1.00 70.75 244 ARG A O 1
ATOM 1870 N N . ARG A 1 245 ? 23.793 -4.102 -16.050 1.00 74.88 245 ARG A N 1
ATOM 1871 C CA . ARG A 1 245 ? 23.441 -3.777 -17.450 1.00 74.88 245 ARG A CA 1
ATOM 1872 C C . ARG A 1 245 ? 24.462 -4.291 -18.477 1.00 74.88 245 ARG A C 1
ATOM 1874 O O . ARG A 1 245 ? 24.227 -4.167 -19.677 1.00 74.88 245 ARG A O 1
ATOM 1881 N N . GLY A 1 246 ? 25.592 -4.842 -18.028 1.00 71.88 246 GLY A N 1
ATOM 1882 C CA . GLY A 1 246 ? 26.664 -5.328 -18.896 1.00 71.88 246 GLY A CA 1
ATOM 1883 C C . GLY A 1 246 ? 27.535 -4.221 -19.500 1.00 71.88 246 GLY A C 1
ATOM 1884 O O . GLY A 1 246 ? 28.310 -4.492 -20.418 1.00 71.88 246 GLY A O 1
ATOM 1885 N N . ASP A 1 247 ? 27.437 -2.986 -18.995 1.00 79.00 247 ASP A N 1
ATOM 1886 C CA . ASP A 1 247 ? 28.325 -1.885 -19.392 1.00 79.00 247 ASP A CA 1
ATOM 1887 C C . ASP A 1 247 ? 29.715 -2.048 -18.753 1.00 79.00 247 ASP A C 1
ATOM 1889 O O . ASP A 1 247 ? 30.732 -1.654 -19.332 1.00 79.00 247 ASP A O 1
ATOM 1893 N N . LEU A 1 248 ? 29.768 -2.664 -17.565 1.00 81.88 248 LEU A N 1
ATOM 1894 C CA . LEU A 1 248 ? 30.983 -2.911 -16.790 1.00 81.88 248 LEU A CA 1
ATOM 1895 C C . LEU A 1 248 ? 31.153 -4.410 -16.494 1.00 81.88 248 LEU A C 1
ATOM 1897 O O . LEU A 1 248 ? 30.194 -5.098 -16.172 1.00 81.88 248 LEU A O 1
ATOM 1901 N N . LEU A 1 249 ? 32.388 -4.902 -16.550 1.00 79.69 249 LEU A N 1
ATOM 1902 C CA . LEU A 1 249 ? 32.796 -6.220 -16.072 1.00 79.69 249 LEU A CA 1
ATOM 1903 C C . LEU A 1 249 ? 33.632 -6.068 -14.807 1.00 79.69 249 LEU A C 1
ATOM 1905 O O . LEU A 1 249 ? 34.664 -5.394 -14.804 1.00 79.69 249 LEU A O 1
ATOM 1909 N N . GLU A 1 250 ? 33.210 -6.739 -13.744 1.00 78.75 250 GLU A N 1
ATOM 1910 C CA . GLU A 1 250 ? 33.996 -6.867 -12.525 1.00 78.75 250 GLU A CA 1
ATOM 1911 C C . GLU A 1 250 ? 35.043 -7.983 -12.686 1.00 78.75 250 GLU A C 1
ATOM 1913 O O . GLU A 1 250 ? 34.729 -9.133 -12.983 1.00 78.75 250 GLU A O 1
ATOM 1918 N N . LEU A 1 251 ? 36.314 -7.637 -12.492 1.00 72.75 251 LEU A N 1
ATOM 1919 C CA . LEU A 1 251 ? 37.467 -8.534 -12.554 1.00 72.75 251 LEU A CA 1
ATOM 1920 C C . LEU A 1 251 ? 38.128 -8.601 -11.169 1.00 72.75 251 LEU A C 1
ATOM 1922 O O . LEU A 1 251 ? 38.099 -7.636 -10.402 1.00 72.75 251 LEU A O 1
ATOM 1926 N N . ASN A 1 252 ? 38.764 -9.732 -10.848 1.00 73.94 252 ASN A N 1
ATOM 1927 C CA . ASN A 1 252 ? 39.464 -9.962 -9.575 1.00 73.94 252 ASN A CA 1
ATOM 1928 C C . ASN A 1 252 ? 38.578 -9.723 -8.338 1.00 73.94 252 ASN A C 1
ATOM 1930 O O . ASN A 1 252 ? 38.861 -8.833 -7.536 1.00 73.94 252 ASN A O 1
ATOM 1934 N N . GLN A 1 253 ? 37.506 -10.512 -8.191 1.00 71.69 253 GLN A N 1
ATOM 1935 C CA . GLN A 1 253 ? 36.582 -10.440 -7.044 1.00 71.69 253 GLN A CA 1
ATOM 1936 C C . GLN A 1 253 ? 35.989 -9.029 -6.829 1.00 71.69 253 GLN A C 1
ATOM 1938 O O . GLN A 1 253 ? 35.878 -8.554 -5.703 1.00 71.69 253 GLN A O 1
ATOM 1943 N N . GLY A 1 254 ? 35.670 -8.314 -7.915 1.00 65.75 254 GLY A N 1
ATOM 1944 C CA . GLY A 1 254 ? 35.077 -6.971 -7.837 1.00 65.75 254 GLY A CA 1
ATOM 1945 C C . GLY A 1 254 ? 36.060 -5.837 -7.538 1.00 65.75 254 GLY A C 1
ATOM 1946 O O . GLY A 1 254 ? 35.636 -4.698 -7.346 1.00 65.75 254 GLY A O 1
ATOM 1947 N N . ARG A 1 255 ? 37.372 -6.108 -7.504 1.00 74.06 255 ARG A N 1
ATOM 1948 C CA . ARG A 1 255 ? 38.394 -5.093 -7.203 1.00 74.06 255 ARG A CA 1
ATOM 1949 C C . ARG A 1 255 ? 38.753 -4.229 -8.413 1.00 74.06 255 ARG A C 1
ATOM 1951 O O . ARG A 1 255 ? 39.083 -3.050 -8.252 1.00 74.06 255 ARG A O 1
ATOM 1958 N N . LEU A 1 256 ? 38.704 -4.803 -9.614 1.00 81.25 256 LEU A N 1
ATOM 1959 C CA . LEU A 1 256 ? 38.887 -4.085 -10.873 1.00 81.25 256 LEU A CA 1
ATOM 1960 C C . LEU A 1 256 ? 37.571 -4.047 -11.641 1.00 81.25 256 LEU A C 1
ATOM 1962 O O . LEU A 1 256 ? 36.817 -5.013 -11.652 1.00 81.25 256 LEU A O 1
ATOM 1966 N N . ILE A 1 257 ? 37.334 -2.933 -12.316 1.00 83.81 257 ILE A N 1
ATOM 1967 C CA . ILE A 1 257 ? 36.183 -2.727 -13.179 1.00 83.81 257 ILE A CA 1
ATOM 1968 C C . ILE A 1 257 ? 36.710 -2.420 -14.576 1.00 83.81 257 ILE A C 1
ATOM 1970 O O . ILE A 1 257 ? 37.548 -1.530 -14.745 1.00 83.81 257 ILE A O 1
ATOM 1974 N N . LYS A 1 258 ? 36.224 -3.165 -15.566 1.00 81.62 258 LYS A N 1
ATOM 1975 C CA . LYS A 1 258 ? 36.512 -2.956 -16.983 1.00 81.62 258 LYS A CA 1
ATOM 1976 C C . LYS A 1 258 ? 35.256 -2.503 -17.699 1.00 81.62 258 LYS A C 1
ATOM 1978 O O . LYS A 1 258 ? 34.245 -3.190 -17.631 1.00 81.62 258 LYS A O 1
ATOM 1983 N N . ARG A 1 259 ? 35.310 -1.398 -18.438 1.00 80.00 259 ARG A N 1
ATOM 1984 C CA . ARG A 1 259 ? 34.172 -0.995 -19.274 1.00 80.00 259 ARG A CA 1
ATOM 1985 C C . ARG A 1 259 ? 34.143 -1.780 -20.582 1.00 80.00 259 ARG A C 1
ATOM 1987 O O . ARG A 1 259 ? 35.162 -1.862 -21.267 1.00 80.00 259 ARG A O 1
ATOM 1994 N N . VAL A 1 260 ? 32.985 -2.333 -20.931 1.00 76.12 260 VAL A N 1
ATOM 1995 C CA . VAL A 1 260 ? 32.787 -3.162 -22.134 1.00 76.12 260 VAL A CA 1
ATOM 1996 C C . VAL A 1 260 ? 31.935 -2.463 -23.193 1.00 76.12 260 VAL A C 1
ATOM 1998 O O . VAL A 1 260 ? 32.186 -2.676 -24.378 1.00 76.12 260 VAL A O 1
ATOM 2001 N N . LYS A 1 261 ? 30.986 -1.608 -22.790 1.00 59.72 261 LYS A N 1
ATOM 2002 C CA . LYS A 1 261 ? 30.105 -0.825 -23.675 1.00 59.72 261 LYS A CA 1
ATOM 2003 C C . LYS A 1 261 ? 30.005 0.632 -23.219 1.00 59.72 261 LYS A C 1
ATOM 2005 O O . LYS A 1 261 ? 30.069 0.896 -22.000 1.00 59.72 261 LYS A O 1
#

Foldseek 3Di:
DVVLVVLLVLLCVLLCVQAPPPPDPDPDDPPDDPPDDPDDDDPPVPPPPDPDDLVSLLVVLVVCVPVVDDDDDPVSVVSPVVVLVNQEFAGEDPVLSVLLSVVLSVVQVVLVVLQVVLVVPPDPLSDGQDHDDSVVSNVLRVQQRVVCSSVSHNYRDNVSSVVSVVVVVLVRVLVRVCVSDDPDDSDPCVCVVVCVVVLVVLLVVVVVPADAFDKDFPVVVLVVCVVVPRDSVSNVVSLVVCVSVVQWDQDDVNGIIHGHD

InterPro domains:
  IPR008048 DNA replication licensing factor Mcm5 [PR01661] (84-99)
  IPR008048 DNA replication licensing factor Mcm5 [PR01661] (166-183)
  IPR027417 P-loop containing nucleoside triphosphate hydrolase [G3DSA:3.40.50.300] (1-184)
  IPR027417 P-loop containing nucleoside triphosphate hydrolase [SSF52540] (67-173)
  IPR031327 Mini-chromosome maintenance protein [PTHR11630] (2-209)
  IPR041562 MCM, AAA-lid domain [PF17855] (76-171)
  IPR054125 MCM5, C-terminal domain [PF21933] (202-259)

Organism: NCBI:txid265537

pLDDT: mean 71.85, std 17.42, range [29.17, 93.81]

Secondary structure (DSSP, 8-state):
-HHHHHHHHHHHHHHHHHH---S-----SS-S-------PPPGGGGG------HHHHHHHHHHHHHH--S---HHHHHHHHHHHHHH---EE-HHHHHHHHHHHHHHHHHHHHHHHHHHTS-STT-PPPPPP-HHHHHHHHHHHHHHHHHTT-SEE-HHHHHHHHHHHHHHHHHHHHHTTS-SS-TT--GGGTTTHHHHHHHHHHHHHHS-TT-EEEHHHHHHHHHHTT--HHHHHHHHHHHHHTTSEEEETTTTEEEE--

Nearest PDB structures (foldseek):
  8s0a-assembly1_5  TM=5.922E-01  e=4.958E-11  Homo sapiens
  8s09-assembly1_D  TM=5.881E-01  e=1.830E-10  Homo sapiens
  8w7m-assembly1_7  TM=6.803E-01  e=4.398E-04  Saccharomyces cerevisiae
  7pt6-assembly1_7  TM=6.718E-01  e=1.714E-03  Saccharomyces cerevisiae S288C
  6wgi-assembly1_7  TM=4.880E-01  e=3.173E-04  Saccharomyces cerevisiae

Sequence (261 aa):
VRDEERDRNICQHVMGVHMGAAAAGNFDKYNRNESNGHFMPTENDLNDSAAASPEAIAENALRVATTGEGELNVPTMKKYIQFCKSRCSPRLSEESGNVLESNYTKIRDDVRQKAIAASGRSGEDTQAAIPITVRQLEALVRISESLARMRLDDEVRREDVTEALRLFRVSTMAANAADEGSGADGGYTAVSAMNREEIERTESFLRSRLVVGSNVNKQRLIEEASGQGFNALLVGRALSIMSRRGDLLELNQGRLIKRVK

Radius of gyration: 25.91 Å; Cα contacts (8 Å, |Δi|>4): 210; chains: 1; bounding box: 67×38×68 Å

Solvent-accessible surface area (backbone atoms only — not comparable to full-atom values): 15365 Å² total; per-residue (Å²): 109,82,60,61,55,49,50,50,54,50,42,54,55,58,48,44,60,56,56,60,68,81,82,66,93,65,95,75,80,87,83,75,79,83,92,75,79,91,76,78,82,62,87,80,73,79,77,75,90,65,91,64,51,77,64,55,50,44,51,49,51,52,43,26,75,72,71,69,63,72,86,82,49,70,71,59,50,54,53,43,53,53,48,35,62,75,75,39,74,38,31,57,34,71,70,30,46,54,54,50,45,63,47,49,54,52,55,46,50,53,49,48,51,52,34,52,63,32,69,72,47,94,50,101,80,52,74,80,57,81,80,80,55,72,66,57,53,55,50,43,53,54,45,15,34,49,52,18,26,76,71,64,32,58,53,27,48,58,66,33,47,52,49,35,50,53,53,48,50,53,54,50,53,47,51,61,60,39,71,75,60,66,89,88,72,95,79,72,64,86,58,53,76,82,40,44,67,57,35,54,53,48,44,54,50,51,59,71,69,52,51,73,71,42,77,44,46,45,68,60,52,39,54,53,42,39,73,73,74,43,58,54,70,52,48,55,49,36,52,52,51,38,35,72,74,56,30,30,44,70,40,77,94,59,47,31,36,31,26,72,96

Mean predicted aligned error: 17.49 Å